Protein 6DGB (pdb70)

Sequence (265 aa):
VVLYARVSSHDRRSDLDRQVARLTAWATERDLGVGQVVCEVGSGLGKRPKLRRILSDPDARVIVVEHRDRLARFGVEHLEAALSAQGRRIVVADPDDLVCDMIEVLTGMCARLYGRRGARNRAMRAVTEAKREGVVLYARVSSHDRRSDLDRQVARLTAWATERDLGVGVVCEVGSGLGKRPKLRRILSDPDARVIVVEHRDRLARFGVEHLEAALSAQGRRIVVADPDDLVCDMIEVLTGMCARLYGRRGARNRAMRAVTEAKR

Radius of gyration: 19.52 Å; Cα contacts (8 Å, |Δi|>4): 465; chains: 2; bounding box: 33×53×47 Å

Solvent-accessible surface area: 12220 Å² total; per-residue (Å²): 55,14,0,0,0,0,1,25,50,139,90,59,37,87,27,17,98,128,2,42,62,63,0,51,39,18,1,101,121,118,96,72,68,56,77,35,75,22,43,7,66,12,23,0,23,56,80,4,72,99,0,134,183,15,0,41,58,51,123,3,106,15,0,0,0,3,53,119,43,14,0,7,34,21,12,11,74,2,5,46,7,3,1,60,18,36,48,3,144,15,34,47,15,51,168,140,5,6,46,52,0,1,16,63,4,0,32,22,0,0,31,148,60,73,35,82,96,39,3,134,101,37,0,83,72,0,6,84,45,0,112,154,74,72,21,20,0,0,0,0,1,26,51,136,88,65,36,86,46,24,96,113,0,45,63,63,0,52,40,17,2,99,121,115,139,70,62,58,80,62,38,39,8,69,12,19,0,21,50,82,3,69,98,0,135,182,14,0,42,59,50,104,2,100,17,0,0,0,2,42,118,47,9,0,5,30,23,17,11,85,4,4,46,9,4,1,62,20,35,53,2,148,15,36,46,16,48,168,162,9,5,50,58,0,0,16,61,2,0,33,22,0,0,33,146,54,75,33,80,124,33,3,138,95,24,0,79,73,0,5,85,39,0,115,170

B-factor: mean 49.97, std 18.2, range [8.38, 132.86]

Structure (mmCIF, N/CA/C/O backbone):
data_6DGB
#
_entry.id   6DGB
#
_cell.length_a   52.560
_cell.length_b   54.180
_cell.length_c   104.280
_cell.angle_alpha   90.000
_cell.angle_beta   90.000
_cell.angle_gamma   90.000
#
_symmetry.space_group_name_H-M   'P 21 21 21'
#
loop_
_entity.id
_entity.type
_entity.pdbx_description
1 polymer 'IS607 family transposase IS1535'
2 water water
#
loop_
_atom_site.group_PDB
_atom_site.id
_atom_site.type_symbol
_atom_site.label_atom_id
_atom_site.label_alt_id
_atom_site.label_comp_id
_atom_site.label_asym_id
_atom_site.label_entity_id
_atom_site.label_seq_id
_atom_site.pdbx_PDB_ins_code
_atom_site.Cartn_x
_atom_site.Cartn_y
_atom_site.Cartn_z
_atom_site.occupancy
_atom_site.B_iso_or_equiv
_atom_site.auth_seq_id
_atom_site.auth_comp_id
_atom_site.auth_asym_id
_atom_site.auth_atom_id
_atom_site.pdbx_PDB_model_num
ATOM 1 N N . VAL A 1 2 ? 11.614 -15.805 32.785 1.00 34.92 52 VAL A N 1
ATOM 2 C CA . VAL A 1 2 ? 10.923 -15.900 34.069 1.00 32.82 52 VAL A CA 1
ATOM 3 C C . VAL A 1 2 ? 11.996 -16.263 35.081 1.00 34.26 52 VAL A C 1
ATOM 4 O O . VAL A 1 2 ? 12.754 -17.204 34.858 1.00 34.46 52 VAL A O 1
ATOM 8 N N . VAL A 1 3 ? 12.097 -15.482 36.162 1.00 28.85 53 VAL A N 1
ATOM 9 C CA . VAL A 1 3 ? 13.101 -15.669 37.212 1.00 27.31 53 VAL A CA 1
ATOM 10 C C . VAL A 1 3 ? 12.376 -16.050 38.481 1.00 29.77 53 VAL A C 1
ATOM 11 O O . VAL A 1 3 ? 11.454 -15.355 38.895 1.00 28.52 53 VAL A O 1
ATOM 15 N N . LEU A 1 4 ? 12.768 -17.166 39.085 1.00 27.06 54 LEU A N 1
ATOM 16 C CA . LEU A 1 4 ? 12.192 -17.557 40.351 1.00 26.64 54 LEU A CA 1
ATOM 17 C C . LEU A 1 4 ? 13.203 -17.066 41.366 1.00 33.18 54 LEU A C 1
ATOM 18 O O . LEU A 1 4 ? 14.399 -17.278 41.172 1.00 34.43 54 LEU A O 1
ATOM 23 N N . TYR A 1 5 ? 12.740 -16.303 42.376 1.00 29.11 55 TYR A N 1
ATOM 24 C CA . TYR A 1 5 ? 13.630 -15.702 43.363 1.00 28.71 55 TYR A CA 1
ATOM 25 C C . TYR A 1 5 ? 13.219 -16.009 44.820 1.00 32.76 55 TYR A C 1
ATOM 26 O O . TYR A 1 5 ? 12.078 -15.786 45.217 1.00 29.94 55 TYR A O 1
ATOM 35 N N . ALA A 1 6 ? 14.181 -16.529 45.603 1.00 32.45 56 ALA A N 1
ATOM 36 C CA . ALA A 1 6 ? 14.066 -16.921 47.017 1.00 32.56 56 ALA A CA 1
ATOM 37 C C . ALA A 1 6 ? 15.053 -16.134 47.859 1.00 34.95 56 ALA A C 1
ATOM 38 O O . ALA A 1 6 ? 16.211 -15.986 47.470 1.00 34.11 56 ALA A O 1
ATOM 40 N N . ARG A 1 7 ? 14.596 -15.625 49.007 1.00 32.44 57 ARG A N 1
ATOM 41 C CA . ARG A 1 7 ? 15.452 -14.886 49.943 1.00 32.97 57 ARG A CA 1
ATOM 42 C C . ARG A 1 7 ? 15.259 -15.322 51.390 1.00 39.50 57 ARG A C 1
ATOM 43 O O . ARG A 1 7 ? 14.165 -15.713 51.800 1.00 36.75 57 ARG A O 1
ATOM 51 N N . VAL A 1 8 ? 16.352 -15.227 52.151 1.00 41.65 58 VAL A N 1
ATOM 52 C CA . VAL A 1 8 ? 16.441 -15.497 53.576 1.00 44.45 58 VAL A CA 1
ATOM 53 C C . VAL A 1 8 ? 17.443 -14.474 54.231 1.00 51.55 58 VAL A C 1
ATOM 54 O O . VAL A 1 8 ? 18.398 -14.039 53.576 1.00 50.05 58 VAL A O 1
ATOM 58 N N . SER A 1 9 ? 17.160 -14.030 55.476 1.00 51.82 59 SER A N 1
ATOM 59 C CA . SER A 1 9 ? 17.975 -13.033 56.203 1.00 52.98 59 SER A CA 1
ATOM 60 C C . SER A 1 9 ? 19.342 -13.532 56.679 1.00 64.76 59 SER A C 1
ATOM 61 O O . SER A 1 9 ? 20.357 -12.871 56.430 1.00 65.28 59 SER A O 1
ATOM 64 N N . SER A 1 10 ? 19.356 -14.662 57.406 1.00 66.29 60 SER A N 1
ATOM 65 C CA . SER A 1 10 ? 20.565 -15.257 57.972 1.00 70.35 60 SER A CA 1
ATOM 66 C C . SER A 1 10 ? 20.758 -16.654 57.433 1.00 79.91 60 SER A C 1
ATOM 67 O O . SER A 1 10 ? 19.765 -17.346 57.195 1.00 80.26 60 SER A O 1
ATOM 70 N N . HIS A 1 11 ? 22.027 -17.117 57.330 1.00 79.60 61 HIS A N 1
ATOM 71 C CA . HIS A 1 11 ? 22.289 -18.473 56.855 1.00 81.47 61 HIS A CA 1
ATOM 72 C C . HIS A 1 11 ? 22.081 -19.507 57.979 1.00 85.09 61 HIS A C 1
ATOM 73 O O . HIS A 1 11 ? 22.833 -20.478 58.115 1.00 88.31 61 HIS A O 1
ATOM 80 N N . ASP A 1 12 ? 21.024 -19.269 58.773 1.00 77.89 62 ASP A N 1
ATOM 81 C CA . ASP A 1 12 ? 20.485 -20.101 59.841 1.00 78.53 62 ASP A CA 1
ATOM 82 C C . ASP A 1 12 ? 19.105 -20.577 59.338 1.00 79.73 62 ASP A C 1
ATOM 83 O O . ASP A 1 12 ? 18.691 -21.710 59.609 1.00 81.03 62 ASP A O 1
ATOM 85 N N . ARG A 1 13 ? 18.437 -19.718 58.531 1.00 72.17 63 ARG A N 1
ATOM 86 C CA . ARG A 1 13 ? 17.113 -19.947 57.946 1.00 69.81 63 ARG A CA 1
ATOM 87 C C . ARG A 1 13 ? 17.126 -20.659 56.576 1.00 71.91 63 ARG A C 1
ATOM 88 O O . ARG A 1 13 ? 16.095 -20.675 55.899 1.00 69.75 63 ARG A O 1
ATOM 96 N N . ARG A 1 14 ? 18.261 -21.282 56.198 1.00 69.33 64 ARG A N 1
ATOM 97 C CA . ARG A 1 14 ? 18.474 -21.986 54.927 1.00 69.27 64 ARG A CA 1
ATOM 98 C C . ARG A 1 14 ? 17.393 -23.051 54.565 1.00 72.05 64 ARG A C 1
ATOM 99 O O . ARG A 1 14 ? 17.299 -23.448 53.394 1.00 71.35 64 ARG A O 1
ATOM 101 N N . SER A 1 15 ? 16.590 -23.504 55.556 1.00 67.35 65 SER A N 1
ATOM 102 C CA . SER A 1 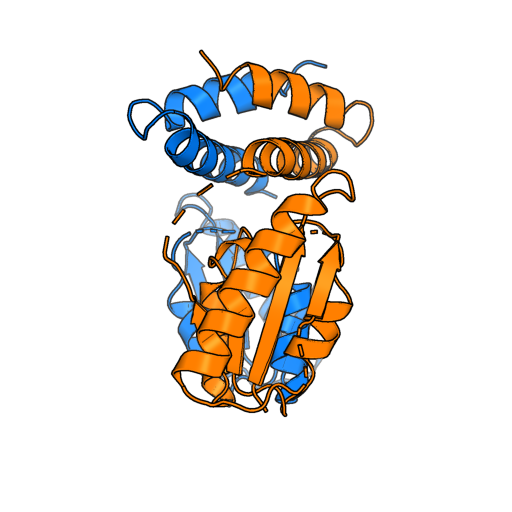15 ? 15.487 -24.441 55.316 1.00 66.28 65 SER A CA 1
ATOM 103 C C . SER A 1 15 ? 14.266 -23.718 54.683 1.00 62.68 65 SER A C 1
ATOM 104 O O . SER A 1 15 ? 13.547 -24.328 53.893 1.00 61.27 65 SER A O 1
ATOM 107 N N . ASP A 1 16 ? 14.070 -22.400 54.985 1.00 54.67 66 ASP A N 1
ATOM 108 C CA . ASP A 1 16 ? 12.989 -21.574 54.409 1.00 49.81 66 ASP A CA 1
ATOM 109 C C . ASP A 1 16 ? 13.250 -21.321 52.920 1.00 48.14 66 ASP A C 1
ATOM 110 O O . ASP A 1 16 ? 12.304 -21.149 52.158 1.00 46.27 66 ASP A O 1
ATOM 112 N N . LEU A 1 17 ? 14.528 -21.380 52.501 1.00 43.02 67 LEU A N 1
ATOM 113 C CA . LEU A 1 17 ? 14.946 -21.276 51.109 1.00 41.81 67 LEU A CA 1
ATOM 114 C C . LEU A 1 17 ? 14.469 -22.540 50.367 1.00 48.03 67 LEU A C 1
ATOM 115 O O . LEU A 1 17 ? 14.101 -22.449 49.198 1.00 48.86 67 LEU A O 1
ATOM 120 N N . ASP A 1 18 ? 14.399 -23.696 51.057 1.00 44.52 68 ASP A N 1
ATOM 121 C CA . ASP A 1 18 ? 13.902 -24.922 50.436 1.00 45.56 68 ASP A CA 1
ATOM 122 C C . ASP A 1 18 ? 12.389 -24.857 50.280 1.00 46.68 68 ASP A C 1
ATOM 123 O O . ASP A 1 18 ? 11.882 -25.203 49.226 1.00 46.14 68 ASP A O 1
ATOM 128 N N . ARG A 1 19 ? 11.679 -24.357 51.290 1.00 43.76 69 ARG A N 1
ATOM 129 C CA . ARG A 1 19 ? 10.226 -24.179 51.250 1.00 43.09 69 ARG A CA 1
ATOM 130 C C . ARG A 1 19 ? 9.809 -23.188 50.120 1.00 44.91 69 ARG A C 1
ATOM 131 O O . ARG A 1 19 ? 8.760 -23.376 49.494 1.00 45.12 69 ARG A O 1
ATOM 139 N N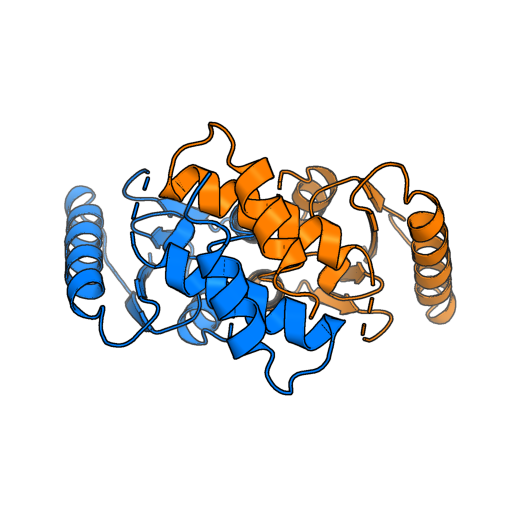 . GLN A 1 20 ? 10.662 -22.163 49.855 1.00 38.83 70 GLN A N 1
ATOM 140 C CA . GLN A 1 20 ? 10.494 -21.165 48.801 1.00 36.03 70 GLN A CA 1
ATOM 141 C C . GLN A 1 20 ? 10.730 -21.763 47.407 1.00 37.98 70 GLN A C 1
ATOM 142 O O . GLN A 1 20 ? 9.838 -21.690 46.573 1.00 37.00 70 GLN A O 1
ATOM 148 N N . VAL A 1 21 ? 11.884 -22.411 47.174 1.00 36.25 71 VAL A N 1
ATOM 149 C CA . VAL A 1 21 ? 12.222 -23.070 45.907 1.00 36.30 71 VAL A CA 1
ATOM 150 C C . VAL A 1 21 ? 11.137 -24.086 45.537 1.00 40.11 71 VAL A C 1
ATOM 151 O O . VAL A 1 21 ? 10.736 -24.137 44.377 1.00 39.32 71 VAL A O 1
ATOM 155 N N . ALA A 1 22 ? 10.641 -24.863 46.523 1.00 39.28 72 ALA A N 1
ATOM 156 C CA . ALA A 1 22 ? 9.605 -25.873 46.306 1.00 40.48 72 ALA A CA 1
ATOM 157 C C . ALA A 1 22 ? 8.278 -25.236 45.858 1.00 41.12 72 ALA A C 1
ATOM 158 O O . ALA A 1 22 ? 7.748 -25.601 44.799 1.00 39.21 72 ALA A O 1
ATOM 160 N N . ARG A 1 23 ? 7.777 -24.246 46.625 1.00 38.11 73 ARG A N 1
ATOM 161 C CA . ARG A 1 23 ? 6.552 -23.541 46.261 1.00 36.73 73 ARG A CA 1
ATOM 162 C C . ARG A 1 23 ? 6.713 -22.845 44.878 1.00 37.77 73 ARG A C 1
ATOM 163 O O . ARG A 1 23 ? 5.823 -23.010 44.041 1.00 37.34 73 ARG A O 1
ATOM 171 N N . LEU A 1 24 ? 7.892 -22.214 44.597 1.00 33.01 74 LEU A N 1
ATOM 172 C CA . LEU A 1 24 ? 8.212 -21.547 43.317 1.00 31.50 74 LEU A CA 1
ATOM 173 C C . LEU A 1 24 ? 8.254 -22.453 42.083 1.00 37.90 74 LEU A C 1
ATOM 174 O O . LEU A 1 24 ? 7.858 -22.012 41.002 1.00 37.01 74 LEU A O 1
ATOM 179 N N . THR A 1 25 ? 8.763 -23.697 42.221 1.00 37.23 75 THR A N 1
ATOM 180 C CA . THR A 1 25 ? 8.798 -24.630 41.098 1.00 38.07 75 THR A CA 1
ATOM 181 C C . THR A 1 25 ? 7.455 -25.269 40.917 1.00 42.26 75 THR A C 1
ATOM 182 O O . THR A 1 25 ? 7.120 -25.632 39.792 1.00 42.75 75 THR A O 1
ATOM 186 N N . ALA A 1 26 ? 6.654 -25.368 42.003 1.00 38.44 76 ALA A N 1
ATOM 187 C CA . ALA A 1 26 ? 5.290 -25.887 41.910 1.00 38.51 76 ALA A CA 1
ATOM 188 C C . ALA A 1 26 ? 4.509 -24.870 41.074 1.00 42.00 76 ALA A C 1
ATOM 189 O O . ALA A 1 26 ? 3.770 -25.265 40.165 1.00 42.60 76 ALA A O 1
ATOM 191 N N . TRP A 1 27 ? 4.749 -23.558 41.337 1.00 36.31 77 TRP A N 1
ATOM 192 C CA . TRP A 1 27 ? 4.134 -22.435 40.630 1.00 35.21 77 TRP A CA 1
ATOM 193 C C . TRP A 1 27 ? 4.465 -22.551 39.144 1.00 42.66 77 TRP A C 1
ATOM 194 O O . TRP A 1 27 ? 3.547 -22.655 38.338 1.00 45.51 77 TRP A O 1
ATOM 205 N N . ALA A 1 28 ? 5.758 -22.630 38.793 1.00 38.12 78 ALA A N 1
ATOM 206 C CA . ALA A 1 28 ? 6.223 -22.741 37.417 1.00 38.33 78 ALA A CA 1
ATOM 207 C C . ALA A 1 28 ? 5.708 -23.953 36.655 1.00 44.04 78 ALA A C 1
ATOM 208 O O . ALA A 1 28 ? 5.323 -23.765 35.509 1.00 45.41 78 ALA A O 1
ATOM 210 N N . THR A 1 29 ? 5.708 -25.177 37.258 1.00 40.83 79 THR A N 1
ATOM 211 C CA . THR A 1 29 ? 5.254 -26.414 36.599 1.00 42.43 79 THR A CA 1
ATOM 212 C C . THR A 1 29 ? 3.749 -26.445 36.341 1.00 48.11 79 THR A C 1
ATOM 213 O O . THR A 1 29 ? 3.320 -27.083 35.373 1.00 49.24 79 THR A O 1
ATOM 217 N N . GLU A 1 30 ? 2.946 -25.774 37.209 1.00 43.70 80 GLU A N 1
ATOM 218 C CA . GLU A 1 30 ? 1.485 -25.660 37.083 1.00 42.95 80 GLU A CA 1
ATOM 219 C C . GLU A 1 30 ? 1.100 -24.962 35.783 1.00 44.80 80 GLU A C 1
ATOM 220 O O . GLU A 1 30 ? 0.061 -25.283 35.220 1.00 45.81 80 GLU A O 1
ATOM 226 N N . ARG A 1 31 ? 1.931 -24.005 35.313 1.00 38.44 81 ARG A N 1
ATOM 227 C CA . ARG A 1 31 ? 1.724 -23.259 34.064 1.00 38.28 81 ARG A CA 1
ATOM 228 C C . ARG A 1 31 ? 2.683 -23.734 32.947 1.00 47.83 81 ARG A C 1
ATOM 229 O O . ARG A 1 31 ? 2.873 -23.008 31.952 1.00 47.46 81 ARG A O 1
ATOM 237 N N . ASP A 1 32 ? 3.283 -24.958 33.130 1.00 48.14 82 ASP A N 1
ATOM 238 C CA . ASP A 1 32 ? 4.317 -25.586 32.298 1.00 49.99 82 ASP A CA 1
ATOM 239 C C . ASP A 1 32 ? 5.207 -24.504 31.679 1.00 58.05 82 ASP A C 1
ATOM 240 O O . ASP A 1 32 ? 5.106 -24.203 30.485 1.00 59.52 82 ASP A O 1
ATOM 242 N N . LEU A 1 33 ? 5.984 -23.832 32.555 1.00 55.52 83 LEU A N 1
ATOM 243 C CA . LEU A 1 33 ? 6.873 -22.720 32.222 1.00 55.11 83 LEU A CA 1
ATOM 244 C C . LEU A 1 33 ? 8.340 -23.053 32.383 1.00 62.53 83 LEU A C 1
ATOM 245 O O . LEU A 1 33 ? 8.757 -23.599 33.408 1.00 63.12 83 LEU A O 1
ATOM 250 N N . GLY A 1 34 ? 9.121 -22.658 31.391 1.00 60.78 84 GLY A N 1
ATOM 251 C CA . GLY A 1 34 ? 10.566 -22.811 31.425 1.00 60.92 84 GLY A CA 1
ATOM 252 C C . GLY A 1 34 ? 11.152 -21.812 32.405 1.00 62.15 84 GLY A C 1
ATOM 253 O O . GLY A 1 34 ? 10.722 -20.651 32.456 1.00 59.77 84 GLY A O 1
ATOM 254 N N . VAL A 1 35 ? 12.093 -22.280 33.234 1.00 58.26 85 VAL A N 1
ATOM 255 C CA . VAL A 1 35 ? 12.752 -21.435 34.218 1.00 56.36 85 VAL A CA 1
ATOM 256 C C . VAL A 1 35 ? 14.207 -21.278 33.849 1.00 62.38 85 VAL A C 1
ATOM 257 O O . VAL A 1 35 ? 14.931 -22.277 33.707 1.00 63.34 85 VAL A O 1
ATOM 261 N N . GLY A 1 36 ? 14.592 -20.013 33.670 1.00 58.87 86 GLY A N 1
ATOM 262 C CA . GLY A 1 36 ? 15.939 -19.603 33.310 1.00 59.62 86 GLY A CA 1
ATOM 263 C C . GLY A 1 36 ? 16.807 -19.454 34.531 1.00 63.10 86 GLY A C 1
ATOM 264 O O . GLY A 1 36 ? 18.011 -19.716 34.465 1.00 64.09 86 GLY A O 1
ATOM 265 N N . GLN A 1 37 ? 16.185 -19.060 35.666 1.00 57.57 87 GLN A N 1
ATOM 266 C CA . GLN A 1 37 ? 16.930 -18.863 36.903 1.00 56.63 87 GLN A CA 1
ATOM 267 C C . GLN A 1 37 ? 16.143 -19.116 38.211 1.00 56.08 87 GLN A C 1
ATOM 268 O O . GLN A 1 37 ? 15.240 -18.336 38.536 1.00 53.89 87 GLN A O 1
ATOM 270 N N . VAL A 1 38 ? 16.507 -20.194 38.980 1.00 50.16 88 VAL A N 1
ATOM 271 C CA . VAL A 1 38 ? 15.955 -20.369 40.328 1.00 46.18 88 VAL A CA 1
ATOM 272 C C . VAL A 1 38 ? 17.030 -19.775 41.303 1.00 44.69 88 VAL A C 1
ATOM 273 O O . VAL A 1 38 ? 18.042 -20.413 41.598 1.00 46.12 88 VAL A O 1
ATOM 277 N N . VAL A 1 39 ? 16.838 -18.490 41.681 1.00 33.67 89 VAL A N 1
ATOM 278 C CA . VAL A 1 39 ? 17.810 -17.688 42.425 1.00 32.11 89 VAL A CA 1
ATOM 279 C C . VAL A 1 39 ? 17.564 -17.674 43.919 1.00 39.33 89 VAL A C 1
ATOM 280 O O . VAL A 1 39 ? 16.533 -17.182 44.363 1.00 39.39 89 VAL A O 1
ATOM 284 N N . CYS A 1 40 ? 18.553 -18.133 44.696 1.00 37.47 90 CYS A N 1
ATOM 285 C CA . CYS A 1 40 ? 18.500 -18.162 46.151 1.00 36.71 90 CYS A CA 1
ATOM 286 C C . CYS A 1 40 ? 19.471 -17.140 46.665 1.00 41.96 90 CYS A C 1
ATOM 287 O O . CYS A 1 40 ? 20.639 -17.169 46.276 1.00 45.74 90 CYS A O 1
ATOM 290 N N . GLU A 1 41 ? 19.021 -16.261 47.552 1.00 34.94 91 GLU A N 1
ATOM 291 C CA . GLU A 1 41 ? 19.865 -15.228 48.112 1.00 34.67 91 GLU A CA 1
ATOM 292 C C . GLU A 1 41 ? 19.760 -15.203 49.636 1.00 39.01 91 GLU A C 1
ATOM 293 O O . GLU A 1 41 ? 18.693 -15.472 50.187 1.00 36.49 91 GLU A O 1
ATOM 299 N N . VAL A 1 42 ? 20.876 -14.854 50.313 1.00 39.17 92 VAL A N 1
ATOM 300 C CA . VAL A 1 42 ? 20.966 -14.608 51.767 1.00 39.27 92 VAL A CA 1
ATOM 301 C C . VAL A 1 42 ? 21.307 -13.104 51.896 1.00 43.42 92 VAL A C 1
ATOM 302 O O . VAL A 1 42 ? 22.298 -12.628 51.322 1.00 42.57 92 VAL A O 1
ATOM 306 N N . GLY A 1 43 ? 20.434 -12.356 52.545 1.00 40.66 93 GLY A N 1
ATOM 307 C CA . GLY A 1 43 ? 20.610 -10.914 52.638 1.00 40.92 93 GLY A CA 1
ATOM 308 C C . GLY A 1 43 ? 19.465 -10.204 53.321 1.00 47.31 93 GLY A C 1
ATOM 309 O O . GLY A 1 43 ? 18.445 -10.824 53.633 1.00 46.88 93 GLY A O 1
ATOM 310 N N . SER A 1 44 ? 19.650 -8.886 53.558 1.00 45.91 94 SER A N 1
ATOM 311 C CA . SER A 1 44 ? 18.742 -7.972 54.262 1.00 45.27 94 SER A CA 1
ATOM 312 C C . SER A 1 44 ? 17.427 -7.747 53.534 1.00 49.22 94 SER A C 1
ATOM 313 O O . SER A 1 44 ? 17.427 -7.486 52.333 1.00 48.42 94 SER A O 1
ATOM 316 N N . GLY A 1 45 ? 16.324 -7.743 54.276 1.00 45.94 95 GLY A N 1
ATOM 317 C CA . GLY A 1 45 ? 15.020 -7.461 53.687 1.00 44.58 95 GLY A CA 1
ATOM 318 C C . GLY A 1 45 ? 14.854 -5.985 53.386 1.00 47.44 95 GLY A C 1
ATOM 319 O O . GLY A 1 45 ? 13.826 -5.571 52.850 1.00 46.32 95 GLY A O 1
ATOM 320 N N . LEU A 1 46 ? 15.873 -5.178 53.738 1.00 44.54 96 LEU A N 1
ATOM 321 C CA . LEU A 1 46 ? 15.876 -3.718 53.596 1.00 58.23 96 LEU A CA 1
ATOM 322 C C . LEU A 1 46 ? 17.020 -3.203 52.706 1.00 87.26 96 LEU A C 1
ATOM 323 O O . LEU A 1 46 ? 17.991 -2.624 53.189 1.00 47.59 96 LEU A O 1
ATOM 328 N N . GLY A 1 48 ? 20.564 -3.469 53.418 1.00 48.55 98 GLY A N 1
ATOM 329 C CA . GLY A 1 48 ? 21.808 -4.100 53.009 1.00 50.43 98 GLY A CA 1
ATOM 330 C C . GLY A 1 48 ? 21.783 -4.720 51.623 1.00 56.96 98 GLY A C 1
ATOM 331 O O . GLY A 1 48 ? 20.753 -5.274 51.191 1.00 56.88 98 GLY A O 1
ATOM 332 N N . LYS A 1 49 ? 22.962 -4.652 50.938 1.00 54.34 99 LYS A N 1
ATOM 333 C CA . LYS A 1 49 ? 23.252 -5.136 49.573 1.00 54.31 99 LYS A CA 1
ATOM 334 C C . LYS A 1 49 ? 22.799 -6.578 49.259 1.00 55.14 99 LYS A C 1
ATOM 335 O O . LYS A 1 49 ? 22.945 -7.494 50.076 1.00 55.48 99 LYS A O 1
ATOM 337 N N . ARG A 1 50 ? 22.261 -6.748 48.044 1.00 47.28 100 ARG A N 1
ATOM 338 C CA . ARG A 1 50 ? 21.769 -7.994 47.486 1.00 44.41 100 ARG A CA 1
ATOM 339 C C . ARG A 1 50 ? 22.092 -7.976 46.011 1.00 46.87 100 ARG A C 1
ATOM 340 O O . ARG A 1 50 ? 21.311 -7.468 45.198 1.00 45.58 100 ARG A O 1
ATOM 348 N N . PRO A 1 51 ? 23.310 -8.453 45.678 1.00 43.52 101 PRO A N 1
ATOM 349 C CA . PRO A 1 51 ? 23.783 -8.386 44.279 1.00 43.82 101 PRO A CA 1
ATOM 350 C C . PRO A 1 51 ? 23.077 -9.299 43.297 1.00 44.58 101 PRO A C 1
ATOM 351 O O . PRO A 1 51 ? 23.147 -9.038 42.098 1.00 44.02 101 PRO A O 1
ATOM 355 N N . LYS A 1 52 ? 22.436 -10.377 43.802 1.00 39.94 102 LYS A N 1
ATOM 356 C CA . LYS A 1 52 ? 21.677 -11.329 42.989 1.00 39.09 102 LYS A CA 1
ATOM 357 C C . LYS A 1 52 ? 20.398 -10.641 42.473 1.00 41.32 102 LYS A C 1
ATOM 358 O O . LYS A 1 52 ? 20.104 -10.755 41.279 1.00 40.55 102 LYS A O 1
ATOM 364 N N . LEU A 1 53 ? 19.687 -9.871 43.356 1.00 35.00 103 LEU A N 1
ATOM 365 C CA . LEU A 1 53 ? 18.475 -9.117 43.007 1.00 32.79 103 LEU A CA 1
ATOM 366 C C . LEU A 1 53 ? 18.807 -7.887 42.163 1.00 38.12 103 LEU A C 1
ATOM 367 O O . LEU A 1 53 ? 18.012 -7.497 41.301 1.00 37.57 103 LEU A O 1
ATOM 372 N N . ARG A 1 54 ? 19.992 -7.292 42.399 1.00 35.52 104 ARG A N 1
ATOM 373 C CA . ARG A 1 54 ? 20.494 -6.158 41.634 1.00 36.05 104 ARG A CA 1
ATOM 374 C C . ARG A 1 54 ? 20.665 -6.620 40.180 1.00 37.41 104 ARG A C 1
ATOM 375 O O . ARG A 1 54 ? 20.066 -6.034 39.284 1.00 37.00 104 ARG A O 1
ATOM 383 N N . ARG A 1 55 ? 21.382 -7.732 39.976 1.00 32.87 105 ARG A N 1
ATOM 384 C CA . ARG A 1 55 ? 21.626 -8.349 38.677 1.00 33.86 105 ARG A CA 1
ATOM 385 C C . ARG A 1 55 ? 20.301 -8.646 37.956 1.00 35.23 105 ARG A C 1
ATOM 386 O O . ARG A 1 55 ? 20.152 -8.284 36.793 1.00 35.10 105 ARG A O 1
ATOM 394 N N . ILE A 1 56 ? 19.326 -9.250 38.671 1.00 31.04 106 ILE A N 1
ATOM 395 C CA . ILE A 1 56 ? 17.979 -9.567 38.168 1.00 30.41 106 ILE A CA 1
ATOM 396 C C . ILE A 1 56 ? 17.252 -8.280 37.738 1.00 36.87 106 ILE A C 1
ATOM 397 O O . ILE A 1 56 ? 16.764 -8.233 36.610 1.00 39.22 106 ILE A O 1
ATOM 402 N N . LEU A 1 57 ? 17.202 -7.234 38.620 1.00 30.97 107 LEU A N 1
ATOM 403 C CA . LEU A 1 57 ? 16.513 -5.985 38.305 1.00 29.73 107 LEU A CA 1
ATOM 404 C C . LEU A 1 57 ? 17.176 -5.201 37.179 1.00 36.58 107 LEU A C 1
ATOM 405 O O . LEU A 1 57 ? 16.468 -4.605 36.368 1.00 36.73 107 LEU A O 1
ATOM 410 N N . SER A 1 58 ? 18.514 -5.240 37.088 1.00 35.31 108 SER A N 1
ATOM 411 C CA . SER A 1 58 ? 19.238 -4.540 36.024 1.00 37.71 108 SER A CA 1
ATOM 412 C C . SER A 1 58 ? 19.201 -5.289 34.685 1.00 46.63 108 SER A C 1
ATOM 413 O O . SER A 1 58 ? 19.524 -4.690 33.668 1.00 50.28 108 SER A O 1
ATOM 416 N N . ASP A 1 59 ? 18.780 -6.581 34.669 1.00 43.21 109 ASP A N 1
ATOM 417 C CA . ASP A 1 59 ? 18.664 -7.363 33.435 1.00 44.03 109 ASP A CA 1
ATOM 418 C C . ASP A 1 59 ? 17.285 -7.143 32.811 1.00 46.53 109 ASP A C 1
ATOM 419 O O . ASP A 1 59 ? 16.299 -7.589 33.387 1.00 44.10 109 ASP A O 1
ATOM 424 N N . PRO A 1 60 ? 17.189 -6.466 31.641 1.00 44.79 110 PRO A N 1
ATOM 425 C CA . PRO A 1 60 ? 15.861 -6.225 31.029 1.00 45.10 110 PRO A CA 1
ATOM 426 C C . PRO A 1 60 ? 15.160 -7.476 30.509 1.00 51.84 110 PRO A C 1
ATOM 427 O O . PRO A 1 60 ? 13.963 -7.414 30.217 1.00 51.30 110 PRO A O 1
ATOM 431 N N . ASP A 1 61 ? 15.907 -8.596 30.372 1.00 49.95 111 ASP A N 1
ATOM 432 C CA . ASP A 1 61 ? 15.386 -9.881 29.912 1.00 50.18 111 ASP A CA 1
ATOM 433 C C . ASP A 1 61 ? 14.526 -10.568 30.976 1.00 51.29 111 ASP A C 1
ATOM 434 O O . ASP A 1 61 ? 13.729 -11.437 30.610 1.00 51.66 111 ASP A O 1
ATOM 439 N N . ALA A 1 62 ? 14.728 -10.228 32.291 1.00 43.13 112 ALA A N 1
ATOM 440 C CA . ALA A 1 62 ? 13.984 -10.790 33.430 1.00 38.62 112 ALA A CA 1
ATOM 441 C C . ALA A 1 62 ? 12.637 -10.066 33.458 1.00 41.75 112 ALA A C 1
ATOM 442 O O . ALA A 1 62 ? 12.445 -9.108 34.219 1.00 41.45 112 ALA A O 1
ATOM 444 N N . ARG A 1 63 ? 11.738 -10.470 32.531 1.00 37.64 113 ARG A N 1
ATOM 445 C CA . ARG A 1 63 ? 10.417 -9.866 32.341 1.00 37.14 113 ARG A CA 1
ATOM 446 C C . ARG A 1 63 ? 9.482 -10.202 33.493 1.00 38.06 113 ARG A C 1
ATOM 447 O O . ARG A 1 63 ? 8.669 -9.369 33.864 1.00 39.42 113 ARG A O 1
ATOM 455 N N . VAL A 1 64 ? 9.580 -11.419 34.040 1.00 30.25 114 VAL A N 1
ATOM 456 C CA . VAL A 1 64 ? 8.739 -11.873 35.136 1.00 27.03 114 VAL A CA 1
ATOM 457 C C . VAL A 1 64 ? 9.633 -12.315 36.289 1.00 26.51 114 VAL A C 1
ATOM 458 O O . VAL A 1 64 ? 10.541 -13.118 36.106 1.00 25.09 114 VAL A O 1
ATOM 462 N N . ILE A 1 65 ? 9.407 -11.731 37.454 1.00 22.27 115 ILE A N 1
ATOM 463 C CA . ILE A 1 65 ? 10.148 -12.022 38.674 1.00 22.46 115 ILE A CA 1
ATOM 464 C C . ILE A 1 65 ? 9.144 -12.582 39.669 1.00 27.79 115 ILE A C 1
ATOM 465 O O . ILE A 1 65 ? 8.261 -11.859 40.158 1.00 28.64 115 ILE A O 1
ATOM 470 N N . VAL A 1 66 ? 9.281 -13.869 39.957 1.00 23.43 116 VAL A N 1
ATOM 471 C CA . VAL A 1 66 ? 8.381 -14.598 40.840 1.00 23.00 116 VAL A CA 1
ATOM 472 C C . VAL A 1 66 ? 9.000 -14.756 42.239 1.00 27.22 116 VAL A C 1
ATOM 473 O O . VAL A 1 66 ? 10.106 -15.293 42.393 1.00 25.94 116 VAL A O 1
ATOM 477 N N . VAL A 1 67 ? 8.259 -14.275 43.251 1.00 25.69 117 VAL A N 1
ATOM 478 C CA . VAL A 1 67 ? 8.567 -14.402 44.687 1.00 26.13 117 VAL A CA 1
ATOM 479 C C . VAL A 1 67 ? 7.473 -15.192 45.433 1.00 31.38 117 VAL A C 1
ATOM 480 O O . VAL A 1 67 ? 6.328 -15.204 44.977 1.00 31.64 117 VAL A O 1
ATOM 484 N N . GLU A 1 68 ? 7.791 -15.777 46.602 1.00 28.83 118 GLU A N 1
ATOM 485 C CA . GLU A 1 68 ? 6.774 -16.492 47.366 1.00 30.80 118 GLU A CA 1
ATOM 486 C C . GLU A 1 68 ? 5.835 -15.472 47.990 1.00 38.44 118 GLU A C 1
ATOM 487 O O . GLU A 1 68 ? 4.636 -15.525 47.731 1.00 39.52 118 GLU A O 1
ATOM 493 N N . HIS A 1 69 ? 6.379 -14.527 48.771 1.00 35.93 119 HIS A N 1
ATOM 494 C CA . HIS A 1 69 ? 5.610 -13.446 49.364 1.00 36.66 119 HIS A CA 1
ATOM 495 C C . HIS A 1 69 ? 6.306 -12.202 48.875 1.00 40.34 119 HIS A C 1
ATOM 496 O O . HIS A 1 69 ? 7.466 -12.287 48.447 1.00 38.76 119 HIS A O 1
ATOM 503 N N . ARG A 1 70 ? 5.607 -11.041 48.944 1.00 37.57 120 ARG A N 1
ATOM 504 C CA . ARG A 1 70 ? 6.109 -9.707 48.567 1.00 35.87 120 ARG A CA 1
ATOM 505 C C . ARG A 1 70 ? 7.369 -9.327 49.354 1.00 38.90 120 ARG A C 1
ATOM 506 O O . ARG A 1 70 ? 8.339 -8.876 48.747 1.00 39.11 120 ARG A O 1
ATOM 514 N N . ASP A 1 71 ? 7.369 -9.552 50.696 1.00 34.45 121 ASP A N 1
ATOM 515 C CA . ASP A 1 71 ? 8.463 -9.214 51.617 1.00 33.08 121 ASP A CA 1
ATOM 516 C C . ASP A 1 71 ? 9.808 -9.882 51.311 1.00 36.74 121 ASP A C 1
ATOM 517 O O . ASP A 1 71 ? 10.825 -9.472 51.880 1.00 36.34 121 ASP A O 1
ATOM 522 N N . ARG A 1 72 ? 9.829 -10.906 50.436 1.00 33.48 122 ARG A N 1
ATOM 523 C CA . ARG A 1 72 ? 11.073 -11.596 50.083 1.00 32.58 122 ARG A CA 1
ATOM 524 C C . ARG A 1 72 ? 11.866 -10.762 49.090 1.00 38.50 122 ARG A C 1
ATOM 525 O O . ARG A 1 72 ? 13.099 -10.814 49.076 1.00 39.76 122 ARG A O 1
ATOM 533 N N . LEU A 1 73 ? 11.151 -9.977 48.273 1.00 34.26 123 LEU A N 1
ATOM 534 C CA . LEU A 1 73 ? 11.775 -9.098 47.306 1.00 34.24 123 LEU A CA 1
ATOM 535 C C . LEU A 1 73 ? 12.259 -7.860 48.040 1.00 40.01 123 LEU A C 1
ATOM 536 O O . LEU A 1 73 ? 13.306 -7.348 47.694 1.00 41.45 123 LEU A O 1
ATOM 541 N N . ALA A 1 74 ? 11.482 -7.371 49.035 1.00 35.87 124 ALA A N 1
ATOM 542 C CA . ALA A 1 74 ? 11.756 -6.202 49.896 1.00 34.55 124 ALA A CA 1
ATOM 543 C C . ALA A 1 74 ? 10.680 -6.037 50.974 1.00 36.68 124 ALA A C 1
ATOM 544 O O . ALA A 1 74 ? 9.488 -6.178 50.686 1.00 34.94 124 ALA A O 1
ATOM 546 N N . ARG A 1 75 ? 11.104 -5.735 52.215 1.00 35.13 125 ARG A N 1
ATOM 547 C CA . ARG A 1 75 ? 10.213 -5.455 53.356 1.00 36.04 125 ARG A CA 1
ATOM 548 C C . ARG A 1 75 ? 9.488 -4.126 53.089 1.00 41.23 125 ARG A C 1
ATOM 549 O O . ARG A 1 75 ? 8.331 -3.989 53.492 1.00 41.57 125 ARG A O 1
ATOM 557 N N . PHE A 1 76 ? 10.187 -3.158 52.404 1.00 38.09 126 PHE A N 1
ATOM 558 C CA . PHE A 1 76 ? 9.688 -1.827 51.997 1.00 38.68 126 PHE A CA 1
ATOM 559 C C . PHE A 1 76 ? 10.096 -1.471 50.548 1.00 42.38 126 PHE A C 1
ATOM 560 O O . PHE A 1 76 ? 11.186 -1.859 50.084 1.00 41.55 126 PHE A O 1
ATOM 568 N N . GLY A 1 77 ? 9.204 -0.738 49.874 1.00 38.19 127 GLY A N 1
ATOM 569 C CA . GLY A 1 77 ? 9.399 -0.188 48.530 1.00 38.60 127 GLY A CA 1
ATOM 570 C C . GLY A 1 77 ? 8.963 -0.981 47.313 1.00 41.19 127 GLY A C 1
ATOM 571 O O . GLY A 1 77 ? 9.140 -0.495 46.188 1.00 41.09 127 GLY A O 1
ATOM 572 N N . VAL A 1 78 ? 8.371 -2.193 47.519 1.00 35.07 128 VAL A N 1
ATOM 573 C CA . VAL A 1 78 ? 7.952 -3.103 46.432 1.00 33.30 128 VAL A CA 1
ATOM 574 C C . VAL A 1 78 ? 7.025 -2.406 45.426 1.00 35.82 128 VAL A C 1
ATOM 575 O O . VAL A 1 78 ? 7.240 -2.546 44.222 1.00 33.89 128 VAL A O 1
ATOM 579 N N . GLU A 1 79 ? 6.062 -1.614 45.911 1.00 34.33 129 GLU A N 1
ATOM 580 C CA . GLU A 1 79 ? 5.144 -0.867 45.049 1.00 36.56 129 GLU A CA 1
ATOM 581 C C . GLU A 1 79 ? 5.878 0.062 44.045 1.00 40.49 129 GLU A C 1
ATOM 582 O O . GLU A 1 79 ? 5.432 0.198 42.893 1.00 40.06 129 GLU A O 1
ATOM 588 N N . HIS A 1 80 ? 7.038 0.638 44.476 1.00 36.46 130 HIS A N 1
ATOM 589 C CA . HIS A 1 80 ? 7.880 1.534 43.671 1.00 37.25 130 HIS A CA 1
ATOM 590 C C . HIS A 1 80 ? 8.708 0.777 42.650 1.00 39.29 130 HIS A C 1
ATOM 591 O O . HIS A 1 80 ? 8.874 1.257 41.530 1.00 39.71 130 HIS A O 1
ATOM 598 N N . LEU A 1 81 ? 9.216 -0.425 43.030 1.00 34.90 131 LEU A N 1
ATOM 599 C CA . LEU A 1 81 ? 9.948 -1.319 42.131 1.00 34.45 131 LEU A CA 1
ATOM 600 C C . LEU A 1 81 ? 9.010 -1.743 41.004 1.00 39.81 131 LEU A C 1
ATOM 601 O O . LEU A 1 81 ? 9.406 -1.663 39.840 1.00 42.26 131 LEU A O 1
ATOM 606 N N . GLU A 1 82 ? 7.748 -2.143 41.353 1.00 34.22 132 GLU A N 1
ATOM 607 C CA . GLU A 1 82 ? 6.691 -2.554 40.411 1.00 34.63 132 GLU A CA 1
ATOM 608 C C . GLU A 1 82 ? 6.394 -1.433 39.441 1.00 40.17 132 GLU A C 1
ATOM 609 O O . GLU A 1 82 ? 6.267 -1.704 38.240 1.00 43.30 132 GLU A O 1
ATOM 615 N N . ALA A 1 83 ? 6.334 -0.177 39.956 1.00 33.29 133 ALA A N 1
ATOM 616 C CA . ALA A 1 83 ? 6.105 1.017 39.158 1.00 34.77 133 ALA A CA 1
ATOM 617 C C . ALA A 1 83 ? 7.239 1.241 38.167 1.00 38.95 133 ALA A C 1
ATOM 618 O O . ALA A 1 83 ? 6.973 1.408 36.987 1.00 40.45 133 ALA A O 1
ATOM 620 N N . ALA A 1 84 ? 8.495 1.195 38.624 1.00 34.87 134 ALA A N 1
ATOM 621 C CA . ALA A 1 84 ? 9.665 1.356 37.754 1.00 35.65 134 ALA A CA 1
ATOM 622 C C . ALA A 1 84 ? 9.701 0.263 36.656 1.00 36.37 134 ALA A C 1
ATOM 623 O O . ALA A 1 84 ? 9.928 0.587 35.489 1.00 37.65 134 ALA A O 1
ATOM 625 N N . LEU A 1 85 ? 9.432 -1.009 37.034 1.00 28.69 135 LEU A N 1
ATOM 626 C CA . LEU A 1 85 ? 9.445 -2.179 36.138 1.00 27.74 135 LEU A CA 1
ATOM 627 C C . LEU A 1 85 ? 8.324 -2.132 35.096 1.00 32.38 135 LEU A C 1
ATOM 628 O O . LEU A 1 85 ? 8.549 -2.481 33.931 1.00 31.41 135 LEU A O 1
ATOM 633 N N . SER A 1 86 ? 7.112 -1.714 35.538 1.00 28.07 136 SER A N 1
ATOM 634 C CA . SER A 1 86 ? 5.939 -1.561 34.700 1.00 29.15 136 SER A CA 1
ATOM 635 C C . SER A 1 86 ? 6.295 -0.735 33.465 1.00 36.15 136 SER A C 1
ATOM 636 O O . SER A 1 86 ? 6.018 -1.191 32.359 1.00 37.67 136 SER A O 1
ATOM 639 N N . ALA A 1 87 ? 6.992 0.434 33.651 1.00 33.77 137 ALA A N 1
ATOM 640 C CA . ALA A 1 87 ? 7.474 1.316 32.570 1.00 36.13 137 ALA A CA 1
ATOM 641 C C . ALA A 1 87 ? 8.321 0.571 31.468 1.00 40.51 137 ALA A C 1
ATOM 642 O O . ALA A 1 87 ? 8.411 1.049 30.328 1.00 41.66 137 ALA A O 1
ATOM 644 N N . GLN A 1 88 ? 8.910 -0.599 31.817 1.00 35.11 138 GLN A N 1
ATOM 645 C CA . GLN A 1 88 ? 9.708 -1.400 30.904 1.00 36.01 138 GLN A CA 1
ATOM 646 C C . GLN A 1 88 ? 9.008 -2.727 30.535 1.00 38.70 138 GLN A C 1
ATOM 647 O O . GLN A 1 88 ? 9.643 -3.618 29.980 1.00 36.94 138 GLN A O 1
ATOM 653 N N . GLY A 1 89 ? 7.708 -2.823 30.833 1.00 36.95 139 GLY A N 1
ATOM 654 C CA . GLY A 1 89 ? 6.860 -3.986 30.565 1.00 36.66 139 GLY A CA 1
ATOM 655 C C . GLY A 1 89 ? 7.253 -5.263 31.288 1.00 40.33 139 GLY A C 1
ATOM 656 O O . GLY A 1 89 ? 6.965 -6.376 30.821 1.00 39.25 139 GLY A O 1
ATOM 657 N N . ARG A 1 90 ? 7.929 -5.096 32.433 1.00 36.65 140 ARG A N 1
ATOM 658 C CA . ARG A 1 90 ? 8.398 -6.165 33.311 1.00 34.33 140 ARG A CA 1
ATOM 659 C C . ARG A 1 90 ? 7.532 -6.142 34.579 1.00 37.36 140 ARG A C 1
ATOM 660 O O . ARG A 1 90 ? 7.029 -5.069 34.967 1.00 37.80 140 ARG A O 1
ATOM 668 N N . ARG A 1 91 ? 7.343 -7.314 35.220 1.00 32.55 141 ARG A N 1
ATOM 669 C CA . ARG A 1 91 ? 6.499 -7.394 36.414 1.00 31.67 141 ARG A CA 1
ATOM 670 C C . ARG A 1 91 ? 6.960 -8.395 37.477 1.00 33.09 141 ARG A C 1
ATOM 671 O O . ARG A 1 91 ? 7.726 -9.315 37.201 1.00 33.00 141 ARG A O 1
ATOM 679 N N . ILE A 1 92 ? 6.453 -8.188 38.704 1.00 27.53 142 ILE A N 1
ATOM 680 C CA . ILE A 1 92 ? 6.680 -9.017 39.883 1.00 24.60 142 ILE A CA 1
ATOM 681 C C . ILE A 1 92 ? 5.426 -9.855 40.118 1.00 30.29 142 ILE A C 1
ATOM 682 O O . ILE A 1 92 ? 4.319 -9.310 40.243 1.00 30.21 142 ILE A O 1
ATOM 687 N N . VAL A 1 93 ? 5.600 -11.184 40.184 1.00 27.36 143 VAL A N 1
ATOM 688 C CA . VAL A 1 93 ? 4.488 -12.088 40.471 1.00 26.92 143 VAL A CA 1
ATOM 689 C C . VAL A 1 93 ? 4.652 -12.598 41.918 1.00 34.64 143 VAL A C 1
ATOM 690 O O . VAL A 1 93 ? 5.772 -12.885 42.336 1.00 33.75 143 VAL A O 1
ATOM 694 N N . VAL A 1 94 ? 3.552 -12.618 42.698 1.00 35.29 144 VAL A N 1
ATOM 695 C CA . VAL A 1 94 ? 3.544 -13.128 44.078 1.00 36.02 144 VAL A CA 1
ATOM 696 C C . VAL A 1 94 ? 2.752 -14.432 44.091 1.00 44.68 144 VAL A C 1
ATOM 697 O O . VAL A 1 94 ? 1.562 -14.435 43.775 1.00 46.16 144 VAL A O 1
ATOM 701 N N . ALA A 1 95 ? 3.427 -15.537 44.408 1.00 44.02 145 ALA A N 1
ATOM 702 C CA . ALA A 1 95 ? 2.872 -16.909 44.406 1.00 46.36 145 ALA A CA 1
ATOM 703 C C . ALA A 1 95 ? 1.959 -17.259 45.587 1.00 56.27 145 ALA A C 1
ATOM 704 O O . ALA A 1 95 ? 1.203 -18.229 45.491 1.00 58.64 145 ALA A O 1
ATOM 706 N N . ASP A 1 96 ? 2.056 -16.505 46.696 1.00 55.22 146 ASP A N 1
ATOM 707 C CA . ASP A 1 96 ? 1.287 -16.708 47.931 1.00 57.56 146 ASP A CA 1
ATOM 708 C C . ASP A 1 96 ? 1.066 -15.373 48.674 1.00 62.27 146 ASP A C 1
ATOM 709 O O . ASP A 1 96 ? 2.014 -14.601 48.838 1.00 59.56 146 ASP A O 1
ATOM 714 N N . PRO A 1 97 ? -0.140 -15.127 49.232 1.00 61.84 147 PRO A N 1
ATOM 715 C CA . PRO A 1 97 ? -0.350 -13.888 49.992 1.00 65.88 147 PRO A CA 1
ATOM 716 C C . PRO A 1 97 ? 0.105 -14.033 51.445 1.00 90.94 147 PRO A C 1
ATOM 717 O O . PRO A 1 97 ? 0.898 -13.230 51.941 1.00 54.47 147 PRO A O 1
ATOM 721 N N . ASP A 1 102 ? 9.884 -16.471 59.526 1.00 57.85 152 ASP A N 1
ATOM 722 C CA . ASP A 1 102 ? 9.551 -15.080 59.823 1.00 55.80 152 ASP A CA 1
ATOM 723 C C . ASP A 1 102 ? 10.785 -14.282 60.314 1.00 60.33 152 ASP A C 1
ATOM 724 O O . ASP A 1 102 ? 11.257 -14.467 61.442 1.00 61.00 152 ASP A O 1
ATOM 729 N N . ASP A 1 103 ? 11.302 -13.402 59.436 1.00 56.61 153 ASP A N 1
ATOM 730 C CA . ASP A 1 103 ? 12.524 -12.601 59.614 1.00 56.14 153 ASP A CA 1
ATOM 731 C C . ASP A 1 103 ? 12.311 -11.223 60.267 1.00 57.49 153 ASP A C 1
ATOM 732 O O . ASP A 1 103 ? 13.290 -10.519 60.552 1.00 55.42 153 ASP A O 1
ATOM 737 N N . LEU A 1 104 ? 11.039 -10.842 60.462 1.00 53.78 154 LEU A N 1
ATOM 738 C CA . LEU A 1 104 ? 10.539 -9.525 60.876 1.00 52.95 154 LEU A CA 1
ATOM 739 C C . LEU A 1 104 ? 11.203 -8.908 62.119 1.00 57.79 154 LEU A C 1
ATOM 740 O O . LEU A 1 104 ? 11.564 -7.734 62.086 1.00 56.46 154 LEU A O 1
ATOM 745 N N . VAL A 1 105 ? 11.337 -9.697 63.197 1.00 56.18 155 VAL A N 1
ATOM 746 C CA . VAL A 1 105 ? 11.951 -9.314 64.474 1.00 56.40 155 VAL A CA 1
ATOM 747 C C . VAL A 1 105 ? 13.449 -9.017 64.268 1.00 60.79 155 VAL A C 1
ATOM 748 O O . VAL A 1 105 ? 13.967 -8.037 64.811 1.00 61.95 155 VAL A O 1
ATOM 752 N N . CYS A 1 106 ? 14.110 -9.789 63.402 1.00 56.13 156 CYS A N 1
ATOM 753 C CA . CYS A 1 106 ? 15.504 -9.555 63.046 1.00 55.29 156 CYS A CA 1
ATOM 754 C C . CYS A 1 106 ? 15.608 -8.319 62.170 1.00 57.89 156 CYS A C 1
ATOM 755 O O . CYS A 1 106 ? 16.623 -7.625 62.228 1.00 57.93 156 CYS A O 1
ATOM 758 N N . ASP A 1 107 ? 14.534 -8.017 61.400 1.00 53.18 157 ASP A N 1
ATOM 759 C CA . ASP A 1 107 ? 14.455 -6.840 60.527 1.00 51.20 157 ASP A CA 1
ATOM 760 C C . ASP A 1 107 ? 14.149 -5.591 61.351 1.00 54.91 157 ASP A C 1
ATOM 761 O O . ASP A 1 107 ? 14.563 -4.500 60.965 1.00 53.53 157 ASP A O 1
ATOM 766 N N . MET A 1 108 ? 13.485 -5.762 62.518 1.00 51.97 158 MET A N 1
ATOM 767 C CA . MET A 1 108 ? 13.149 -4.693 63.476 1.00 51.19 158 MET A CA 1
ATOM 768 C C . MET A 1 108 ? 14.459 -4.196 64.128 1.00 55.43 158 MET A C 1
ATOM 769 O O . MET A 1 108 ? 14.639 -2.995 64.336 1.00 54.50 158 MET A O 1
ATOM 774 N N . ILE A 1 109 ? 15.390 -5.137 64.405 1.00 53.09 159 ILE A N 1
ATOM 775 C CA . ILE A 1 109 ? 16.705 -4.845 64.979 1.00 53.16 159 ILE A CA 1
ATOM 776 C C . ILE A 1 109 ? 17.604 -4.153 63.945 1.00 56.02 159 ILE A C 1
ATOM 777 O O . ILE A 1 109 ? 18.166 -3.120 64.288 1.00 55.67 159 ILE A O 1
ATOM 782 N N . GLU A 1 110 ? 17.745 -4.679 62.700 1.00 52.60 160 GLU A N 1
ATOM 783 C CA . GLU A 1 110 ? 18.609 -4.032 61.694 1.00 52.90 160 GLU A CA 1
ATOM 784 C C . GLU A 1 110 ? 18.116 -2.623 61.303 1.00 55.28 160 GLU A C 1
ATOM 785 O O . GLU A 1 110 ? 18.951 -1.767 61.006 1.00 56.50 160 GLU A O 1
ATOM 791 N N . VAL A 1 111 ? 16.789 -2.361 61.394 1.00 48.90 161 VAL A N 1
ATOM 792 C CA . VAL A 1 111 ? 16.180 -1.046 61.137 1.00 46.29 161 VAL A CA 1
ATOM 793 C C . VAL A 1 111 ? 16.576 -0.087 62.254 1.00 48.21 161 VAL A C 1
ATOM 794 O O . VAL A 1 111 ? 17.117 0.986 61.976 1.00 49.42 161 VAL A O 1
ATOM 798 N N . LEU A 1 112 ? 16.263 -0.458 63.503 1.00 41.33 162 LEU A N 1
ATOM 799 C CA . LEU A 1 112 ? 16.560 0.333 64.680 1.00 40.14 162 LEU A CA 1
ATOM 800 C C . LEU A 1 112 ? 18.053 0.568 64.850 1.00 43.45 162 LEU A C 1
ATOM 801 O O . LEU A 1 112 ? 18.411 1.674 65.235 1.00 43.28 162 LEU A O 1
ATOM 806 N N . THR A 1 113 ? 18.923 -0.420 64.515 1.00 40.39 163 THR A N 1
ATOM 807 C CA . THR A 1 113 ? 20.376 -0.240 64.607 1.00 42.31 163 THR A CA 1
ATOM 808 C C . THR A 1 113 ? 20.809 0.930 63.713 1.00 51.79 163 THR A C 1
ATOM 809 O O . THR A 1 113 ? 21.385 1.890 64.223 1.00 53.34 163 THR A O 1
ATOM 813 N N . GLY A 1 114 ? 20.483 0.854 62.418 1.00 50.15 164 GLY A N 1
ATOM 814 C CA . GLY A 1 114 ? 20.828 1.859 61.412 1.00 50.62 164 GLY A CA 1
ATOM 815 C C . GLY A 1 114 ? 20.284 3.244 61.682 1.00 54.38 164 GLY A C 1
ATOM 816 O O . GLY A 1 114 ? 20.973 4.243 61.450 1.00 53.43 164 GLY A O 1
ATOM 817 N N . MET A 1 115 ? 19.049 3.294 62.200 1.00 51.73 165 MET A N 1
ATOM 818 C CA . MET A 1 115 ? 18.361 4.519 62.564 1.00 52.10 165 MET A CA 1
ATOM 819 C C . MET A 1 115 ? 18.956 5.108 63.843 1.00 55.84 165 MET A C 1
ATOM 820 O O . MET A 1 115 ? 19.044 6.327 63.942 1.00 57.40 165 MET A O 1
ATOM 825 N N . CYS A 1 116 ? 19.442 4.253 64.779 1.00 50.99 166 CYS A N 1
ATOM 826 C CA . CYS A 1 116 ? 20.131 4.646 66.033 1.00 50.50 166 CYS A CA 1
ATOM 827 C C . CYS A 1 116 ? 21.522 5.163 65.707 1.00 53.38 166 CYS A C 1
ATOM 828 O O . CYS A 1 116 ? 21.997 6.085 66.362 1.00 54.05 166 CYS A O 1
ATOM 831 N N . ALA A 1 117 ? 22.208 4.498 64.758 1.00 48.17 167 ALA A N 1
ATOM 832 C CA . ALA A 1 117 ? 23.545 4.868 64.331 1.00 48.65 167 ALA A CA 1
ATOM 833 C C . ALA A 1 117 ? 23.506 6.298 63.796 1.00 54.15 167 ALA A C 1
ATOM 834 O O . ALA A 1 117 ? 24.266 7.130 64.269 1.00 55.29 167 ALA A O 1
ATOM 836 N N . ARG A 1 118 ? 22.550 6.602 62.899 1.00 50.78 168 ARG A N 1
ATOM 837 C CA . ARG A 1 118 ? 22.365 7.918 62.267 1.00 50.76 168 ARG A CA 1
ATOM 838 C C . ARG A 1 118 ? 22.028 8.979 63.314 1.00 54.93 168 ARG A C 1
ATOM 839 O O . ARG A 1 118 ? 22.543 10.096 63.243 1.00 55.64 168 ARG A O 1
ATOM 847 N N . LEU A 1 119 ? 21.226 8.602 64.319 1.00 50.33 169 LEU A N 1
ATOM 848 C CA . LEU A 1 119 ? 20.783 9.500 65.375 1.00 49.87 169 LEU A CA 1
ATOM 849 C C . LEU A 1 119 ? 21.771 9.770 66.504 1.00 55.88 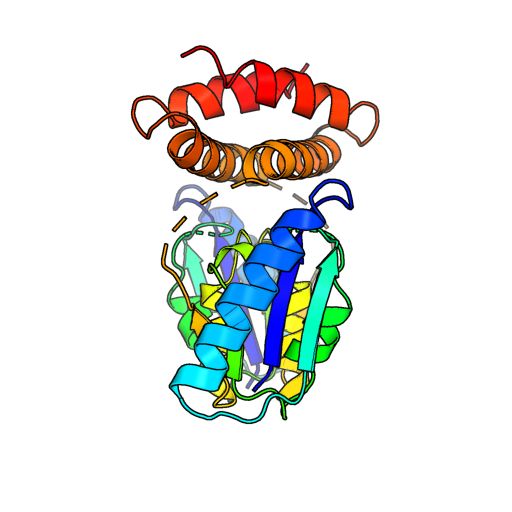169 LEU A C 1
ATOM 850 O O . LEU A 1 119 ? 21.937 10.930 66.880 1.00 57.62 169 LEU A O 1
ATOM 855 N N . TYR A 1 120 ? 22.362 8.731 67.110 1.00 53.11 170 TYR A N 1
ATOM 856 C CA . TYR A 1 120 ? 23.207 8.936 68.299 1.00 54.76 170 TYR A CA 1
ATOM 857 C C . TYR A 1 120 ? 24.627 8.410 68.193 1.00 57.70 170 TYR A C 1
ATOM 858 O O . TYR A 1 120 ? 25.338 8.388 69.205 1.00 58.36 170 TYR A O 1
ATOM 867 N N . GLY A 1 121 ? 25.033 8.022 66.983 1.00 52.33 171 GLY A N 1
ATOM 868 C CA . GLY A 1 121 ? 26.355 7.454 66.724 1.00 52.20 171 GLY A CA 1
ATOM 869 C C . GLY A 1 121 ? 26.335 5.937 66.683 1.00 51.23 171 GLY A C 1
ATOM 870 O O . GLY A 1 121 ? 25.552 5.305 67.412 1.00 49.35 171 GLY A O 1
ATOM 871 N N . ARG A 1 122 ? 27.218 5.343 65.842 1.00 45.87 172 ARG A N 1
ATOM 872 C CA . ARG A 1 122 ? 27.327 3.890 65.664 1.00 44.28 172 ARG A CA 1
ATOM 873 C C . ARG A 1 122 ? 27.701 3.128 66.931 1.00 44.56 172 ARG A C 1
ATOM 874 O O . ARG A 1 122 ? 27.294 1.983 67.046 1.00 45.24 172 ARG A O 1
ATOM 876 N N . ARG A 1 123 ? 28.440 3.753 67.872 1.00 39.39 173 ARG A N 1
ATOM 877 C CA . ARG A 1 123 ? 28.894 3.167 69.145 1.00 39.72 173 ARG A CA 1
ATOM 878 C C . ARG A 1 123 ? 27.704 2.747 69.986 1.00 41.51 173 ARG A C 1
ATOM 879 O O . ARG A 1 123 ? 26.899 3.589 70.390 1.00 39.13 173 ARG A O 1
ATOM 881 N N . GLY A 1 124 ? 27.545 1.431 70.129 1.00 38.57 174 GLY A N 1
ATOM 882 C CA . GLY A 1 124 ? 26.443 0.806 70.857 1.00 36.39 174 GLY A CA 1
ATOM 883 C C . GLY A 1 124 ? 25.077 0.867 70.194 1.00 35.93 174 GLY A C 1
ATOM 884 O O . GLY A 1 124 ? 24.091 0.509 70.833 1.00 35.91 174 GLY A O 1
ATOM 885 N N . ALA A 1 125 ? 24.990 1.278 68.911 1.00 29.91 175 ALA A N 1
ATOM 886 C CA . ALA A 1 125 ? 23.723 1.410 68.176 1.00 28.22 175 ALA A CA 1
ATOM 887 C C . ALA A 1 125 ? 22.859 0.123 68.149 1.00 34.03 175 ALA A C 1
ATOM 888 O O . ALA A 1 125 ? 21.622 0.210 68.171 1.00 32.61 175 ALA A O 1
ATOM 890 N N . ARG A 1 126 ? 23.503 -1.053 68.109 1.00 32.50 176 ARG A N 1
ATOM 891 C CA . ARG A 1 126 ? 22.805 -2.333 68.122 1.00 33.42 176 ARG A CA 1
ATOM 892 C C . ARG A 1 126 ? 22.290 -2.675 69.540 1.00 39.89 176 ARG A C 1
ATOM 893 O O . ARG A 1 126 ? 21.202 -3.234 69.683 1.00 37.45 176 ARG A O 1
ATOM 901 N N . ASN A 1 127 ? 23.046 -2.293 70.579 1.00 40.34 177 ASN A N 1
ATOM 902 C CA . ASN A 1 127 ? 22.622 -2.490 71.959 1.00 42.03 177 ASN A CA 1
ATOM 903 C C . ASN A 1 127 ? 21.371 -1.646 72.265 1.00 45.61 177 ASN A C 1
ATOM 904 O O . ASN A 1 127 ? 20.477 -2.143 72.941 1.00 46.98 177 ASN A O 1
ATOM 909 N N . ARG A 1 128 ? 21.276 -0.416 71.693 1.00 40.01 178 ARG A N 1
ATOM 910 C CA . ARG A 1 128 ? 20.129 0.501 71.790 1.00 38.31 178 ARG A CA 1
ATOM 911 C C . ARG A 1 128 ? 18.932 -0.179 71.123 1.00 42.48 178 ARG A C 1
ATOM 912 O O . ARG A 1 128 ? 17.911 -0.353 71.775 1.00 43.83 178 ARG A O 1
ATOM 920 N N . ALA A 1 129 ? 19.075 -0.595 69.843 1.00 37.53 179 ALA A N 1
ATOM 921 C CA . ALA A 1 129 ? 18.074 -1.326 69.066 1.00 37.03 179 ALA A CA 1
ATOM 922 C C . ALA A 1 129 ? 17.562 -2.576 69.802 1.00 45.61 179 ALA A C 1
ATOM 923 O O . ALA A 1 129 ? 16.379 -2.895 69.691 1.00 45.84 179 ALA A O 1
ATOM 925 N N . MET A 1 130 ? 18.449 -3.282 70.540 1.00 45.73 180 MET A N 1
ATOM 926 C CA . MET A 1 130 ? 18.127 -4.503 71.297 1.00 47.39 180 MET A CA 1
ATOM 927 C C . MET A 1 130 ? 17.217 -4.233 72.494 1.00 48.14 180 MET A C 1
ATOM 928 O O . MET A 1 130 ? 16.292 -5.004 72.728 1.00 48.23 180 MET A O 1
ATOM 933 N N . ARG A 1 131 ? 17.494 -3.162 73.260 1.00 42.32 181 ARG A N 1
ATOM 934 C CA . ARG A 1 131 ? 16.684 -2.757 74.415 1.00 42.48 181 ARG A CA 1
ATOM 935 C C . ARG A 1 131 ? 15.328 -2.232 73.919 1.00 45.88 181 ARG A C 1
ATOM 936 O O . ARG A 1 131 ? 14.318 -2.367 74.614 1.00 46.45 181 ARG A O 1
ATOM 944 N N . ALA A 1 132 ? 15.321 -1.610 72.720 1.00 41.16 182 ALA A N 1
ATOM 945 C CA . ALA A 1 132 ? 14.138 -1.047 72.069 1.00 40.54 182 ALA A CA 1
ATOM 946 C C . ALA A 1 132 ? 13.183 -2.132 71.605 1.00 44.91 182 ALA A C 1
ATOM 947 O O . ALA A 1 132 ? 12.003 -2.038 71.941 1.00 44.90 182 ALA A O 1
ATOM 949 N N . VAL A 1 133 ? 13.681 -3.163 70.853 1.00 41.22 183 VAL A N 1
ATOM 950 C CA . VAL A 1 133 ? 12.890 -4.303 70.365 1.00 41.55 183 VAL A CA 1
ATOM 951 C C . VAL A 1 133 ? 12.298 -5.045 71.569 1.00 51.08 183 VAL A C 1
ATOM 952 O O . VAL A 1 133 ? 11.180 -5.553 71.501 1.00 51.99 183 VAL A O 1
ATOM 956 N N . THR A 1 134 ? 13.022 -4.995 72.696 1.00 51.25 184 THR A N 1
ATOM 957 C CA . THR A 1 134 ? 12.659 -5.602 73.968 1.00 54.33 184 THR A CA 1
ATOM 958 C C . THR A 1 134 ? 11.491 -4.829 74.621 1.00 61.35 184 THR A C 1
ATOM 959 O O . THR A 1 134 ? 10.517 -5.473 74.995 1.00 64.02 184 THR A O 1
ATOM 963 N N . GLU A 1 135 ? 11.566 -3.475 74.722 1.00 57.32 185 GLU A N 1
ATOM 964 C CA . GLU A 1 135 ? 10.502 -2.636 75.316 1.00 57.41 185 GLU A CA 1
ATOM 965 C C . GLU A 1 135 ? 9.163 -2.692 74.542 1.00 62.66 185 GLU A C 1
ATOM 966 O O . GLU A 1 135 ? 8.094 -2.428 75.118 1.00 63.66 185 GLU A O 1
ATOM 972 N N . ALA A 1 136 ? 9.236 -3.077 73.257 1.00 58.41 186 ALA A N 1
ATOM 973 C CA . ALA A 1 136 ? 8.111 -3.227 72.350 1.00 57.60 186 ALA A CA 1
ATOM 974 C C . ALA A 1 136 ? 7.722 -4.698 72.277 1.00 64.34 186 ALA A C 1
ATOM 975 O O . ALA A 1 136 ? 7.695 -5.286 71.192 1.00 64.28 186 ALA A O 1
ATOM 977 N N . LYS A 1 137 ? 7.449 -5.300 73.453 1.00 63.31 187 LYS A N 1
ATOM 978 C CA . LYS A 1 137 ? 7.038 -6.700 73.616 1.00 65.10 187 LYS A CA 1
ATOM 979 C C . LYS A 1 137 ? 6.033 -6.898 74.773 1.00 71.86 187 LYS A C 1
ATOM 980 O O . LYS A 1 137 ? 5.367 -7.938 74.818 1.00 74.12 187 LYS A O 1
ATOM 986 N N . ARG A 1 138 ? 5.907 -5.902 75.681 1.00 68.77 188 ARG A N 1
ATOM 987 C CA . ARG A 1 138 ? 5.042 -5.957 76.870 1.00 71.73 188 ARG A CA 1
ATOM 988 C C . ARG A 1 138 ? 3.557 -5.527 76.664 1.00 78.41 188 ARG A C 1
ATOM 989 O O . ARG A 1 138 ? 2.657 -6.351 76.896 1.00 80.16 188 ARG A O 1
ATOM 997 N N . GLU A 1 139 ? 3.309 -4.230 76.319 1.00 74.49 189 GLU A N 1
ATOM 998 C CA . GLU A 1 139 ? 1.995 -3.578 76.124 1.00 110.05 189 GLU A CA 1
ATOM 999 C C . GLU A 1 139 ? 1.181 -3.488 77.423 1.00 130.21 189 GLU A C 1
ATOM 1000 O O . GLU A 1 139 ? 0.496 -4.432 77.814 1.00 95.67 189 GLU A O 1
ATOM 1002 N N . GLY B 1 1 ? 12.665 16.661 30.288 1.00 47.41 51 GLY B N 1
ATOM 1003 C CA . GLY B 1 1 ? 12.671 15.207 30.526 1.00 46.51 51 GLY B CA 1
ATOM 1004 C C . GLY B 1 1 ? 13.411 14.786 31.790 1.00 45.23 51 GLY B C 1
ATOM 1005 O O . GLY B 1 1 ? 13.893 13.646 31.916 1.00 45.70 51 GLY B O 1
ATOM 1006 N N . VAL B 1 2 ? 13.493 15.751 32.717 1.00 35.26 52 VAL B N 1
ATOM 1007 C CA . VAL B 1 2 ? 14.136 15.772 34.017 1.00 31.31 52 VAL B CA 1
ATOM 1008 C C . VAL B 1 2 ? 13.014 16.132 34.989 1.00 34.47 52 VAL B C 1
ATOM 1009 O O . VAL B 1 2 ? 12.256 17.071 34.738 1.00 36.89 52 VAL B O 1
ATOM 1013 N N . VAL B 1 3 ? 12.875 15.358 36.064 1.00 27.99 53 VAL B N 1
ATOM 1014 C CA . VAL B 1 3 ? 11.825 15.547 37.069 1.00 27.15 53 VAL B CA 1
ATOM 1015 C C . VAL B 1 3 ? 12.482 15.955 38.357 1.00 30.01 53 VAL B C 1
ATOM 1016 O O . VAL B 1 3 ? 13.386 15.272 38.820 1.00 29.51 53 VAL B O 1
ATOM 1020 N N . LEU B 1 4 ? 12.050 17.078 38.932 1.00 27.63 54 LEU B N 1
ATOM 1021 C CA . LEU B 1 4 ? 12.567 17.489 40.223 1.00 26.76 54 LEU B CA 1
ATOM 1022 C C . LEU B 1 4 ? 11.534 16.991 41.201 1.00 32.76 54 LEU B C 1
ATOM 1023 O O . LEU B 1 4 ? 10.344 17.179 40.960 1.00 33.55 54 LEU B O 1
ATOM 1028 N N . TYR B 1 5 ? 11.966 16.249 42.231 1.00 29.94 55 TYR B N 1
ATOM 1029 C CA . TYR B 1 5 ? 11.043 15.648 43.191 1.00 30.14 55 TYR B CA 1
ATOM 1030 C C . TYR B 1 5 ? 11.403 15.965 44.652 1.00 35.23 55 TYR B C 1
ATOM 1031 O O . TYR B 1 5 ? 12.535 15.741 45.083 1.00 33.19 55 TYR B O 1
ATOM 1040 N N . ALA B 1 6 ? 10.416 16.505 45.396 1.00 34.95 56 ALA B N 1
ATOM 1041 C CA . ALA B 1 6 ? 10.481 16.928 46.808 1.00 34.76 56 ALA B CA 1
ATOM 1042 C C . ALA B 1 6 ? 9.471 16.142 47.626 1.00 38.96 56 ALA B C 1
ATOM 1043 O O . ALA B 1 6 ? 8.321 15.986 47.201 1.00 38.77 56 ALA B O 1
ATOM 1045 N N . ARG B 1 7 ? 9.898 15.647 48.797 1.00 35.50 57 ARG B N 1
ATOM 1046 C CA . ARG B 1 7 ? 9.031 14.898 49.705 1.00 35.42 57 ARG B CA 1
ATOM 1047 C C . ARG B 1 7 ? 9.173 15.332 51.168 1.00 42.19 57 ARG B C 1
ATOM 1048 O O . ARG B 1 7 ? 10.264 15.671 51.644 1.00 40.33 57 ARG B O 1
ATOM 1056 N N . VAL B 1 8 ? 8.044 15.286 51.874 1.00 42.95 58 VAL B N 1
ATOM 1057 C CA . VAL B 1 8 ? 7.916 15.557 53.295 1.00 45.15 58 VAL B CA 1
ATOM 1058 C C . VAL B 1 8 ? 6.906 14.525 53.926 1.00 50.09 58 VAL B C 1
ATOM 1059 O O . VAL B 1 8 ? 5.984 14.078 53.239 1.00 46.46 58 VAL B O 1
ATOM 1063 N N . SER B 1 9 ? 7.144 14.100 55.192 1.00 51.56 59 SER B N 1
ATOM 1064 C CA . SER B 1 9 ? 6.313 13.099 55.889 1.00 53.80 59 SER B CA 1
ATOM 1065 C C . SER B 1 9 ? 4.913 13.570 56.297 1.00 65.65 59 SER B C 1
ATOM 1066 O O . SER B 1 9 ? 3.920 12.889 56.011 1.00 65.48 59 SER B O 1
ATOM 1069 N N . SER B 1 10 ? 4.846 14.693 57.023 1.00 67.76 60 SER B N 1
ATOM 1070 C CA . SER B 1 10 ? 3.601 15.273 57.527 1.00 71.27 60 SER B CA 1
ATOM 1071 C C . SER B 1 10 ? 3.432 16.675 56.978 1.00 79.03 60 SER B C 1
ATOM 1072 O O . SER B 1 10 ? 4.432 17.369 56.790 1.00 79.18 60 SER B O 1
ATOM 1075 N N . HIS B 1 11 ? 2.175 17.135 56.807 1.00 78.23 61 HIS B N 1
ATOM 1076 C CA . HIS B 1 11 ? 1.942 18.490 56.321 1.00 80.53 61 HIS B CA 1
ATOM 1077 C C . HIS B 1 11 ? 2.090 19.525 57.455 1.00 84.95 61 HIS B C 1
ATOM 1078 O O . HIS B 1 11 ? 1.334 20.496 57.549 1.00 87.12 61 HIS B O 1
ATOM 1085 N N . ASP B 1 12 ? 3.105 19.286 58.304 1.00 79.82 62 ASP B N 1
ATOM 1086 C CA . ASP B 1 12 ? 3.590 20.107 59.410 1.00 81.76 62 ASP B CA 1
ATOM 1087 C C . ASP B 1 12 ? 4.992 20.576 58.992 1.00 84.95 62 ASP B C 1
ATOM 1088 O O . ASP B 1 12 ? 5.396 21.697 59.308 1.00 87.08 62 ASP B O 1
ATOM 1090 N N . ARG B 1 13 ? 5.698 19.724 58.208 1.00 78.19 63 ARG B N 1
ATOM 1091 C CA . ARG B 1 13 ? 7.054 19.955 57.686 1.00 76.41 63 ARG B CA 1
ATOM 1092 C C . ARG B 1 13 ? 7.107 20.678 56.329 1.00 79.84 63 ARG B C 1
ATOM 1093 O O . ARG B 1 13 ? 8.163 20.688 55.695 1.00 78.94 63 ARG B O 1
ATOM 1101 N N . ARG B 1 14 ? 5.997 21.321 55.914 1.00 76.22 64 ARG B N 1
ATOM 1102 C CA . ARG B 1 14 ? 5.849 22.037 54.643 1.00 75.31 64 ARG B CA 1
ATOM 1103 C C . ARG B 1 14 ? 6.946 23.099 54.376 1.00 78.40 64 ARG B C 1
ATOM 1104 O O . ARG B 1 14 ? 7.076 23.566 53.240 1.00 77.98 64 ARG B O 1
ATOM 1106 N N . SER B 1 15 ? 7.751 23.442 55.408 1.00 73.92 65 SER B N 1
ATOM 1107 C CA . SER B 1 15 ? 8.883 24.373 55.316 1.00 73.11 65 SER B CA 1
ATOM 1108 C C . SER B 1 15 ? 10.130 23.665 54.751 1.00 70.05 65 SER B C 1
ATOM 1109 O O . SER B 1 15 ? 10.913 24.270 54.027 1.00 68.47 65 SER B O 1
ATOM 1112 N N . ASP B 1 16 ? 10.287 22.370 55.049 1.00 63.71 66 ASP B N 1
ATOM 1113 C CA . ASP B 1 16 ? 11.384 21.551 54.528 1.00 59.84 66 ASP B CA 1
ATOM 1114 C C . ASP B 1 16 ? 11.195 21.265 53.008 1.00 56.16 66 ASP B C 1
ATOM 1115 O O . ASP B 1 16 ? 12.168 20.995 52.292 1.00 53.28 66 ASP B O 1
ATOM 1120 N N . LEU B 1 17 ? 9.947 21.397 52.527 1.00 49.45 67 LEU B N 1
ATOM 1121 C CA . LEU B 1 17 ? 9.569 21.293 51.128 1.00 47.57 67 LEU B CA 1
ATOM 1122 C C . LEU B 1 17 ? 10.106 22.533 50.362 1.00 52.64 67 LEU B C 1
ATOM 1123 O O . LEU B 1 17 ? 10.545 22.403 49.218 1.00 53.42 67 LEU B O 1
ATOM 1128 N N . ASP B 1 18 ? 10.106 23.722 51.004 1.00 47.92 68 ASP B N 1
ATOM 1129 C CA . ASP B 1 18 ? 10.628 24.943 50.396 1.00 47.84 68 ASP B CA 1
ATOM 1130 C C . ASP B 1 18 ? 12.132 24.841 50.228 1.00 49.69 68 ASP B C 1
ATOM 1131 O O . ASP B 1 18 ? 12.648 25.230 49.184 1.00 50.13 68 ASP B O 1
ATOM 1136 N N . ARG B 1 19 ? 12.831 24.287 51.232 1.00 45.55 69 ARG B N 1
ATOM 1137 C CA . ARG B 1 19 ? 14.280 24.110 51.207 1.00 44.40 69 ARG B CA 1
ATOM 1138 C C . ARG B 1 19 ? 14.707 23.161 50.080 1.00 45.34 69 ARG B C 1
ATOM 1139 O O . ARG B 1 19 ? 15.744 23.398 49.468 1.00 45.76 69 ARG B O 1
ATOM 1147 N N . GLN B 1 20 ? 13.883 22.130 49.776 1.00 40.08 70 GLN B N 1
ATOM 1148 C CA . GLN B 1 20 ? 14.081 21.158 48.686 1.00 37.44 70 GLN B CA 1
ATOM 1149 C C . GLN B 1 20 ? 13.802 21.757 47.292 1.00 40.68 70 GLN B C 1
ATOM 1150 O O . GLN B 1 20 ? 14.652 21.655 46.411 1.00 39.66 70 GLN B O 1
ATOM 1156 N N . VAL B 1 21 ? 12.654 22.428 47.106 1.00 38.04 71 VAL B N 1
ATOM 1157 C CA . VAL B 1 21 ? 12.326 23.098 45.842 1.00 37.85 71 VAL B CA 1
ATOM 1158 C C . VAL B 1 21 ? 13.422 24.112 45.479 1.00 41.90 71 VAL B C 1
ATOM 1159 O O . VAL B 1 21 ? 13.838 24.160 44.322 1.00 41.12 71 VAL B O 1
ATOM 1163 N N . ALA B 1 22 ? 13.909 24.885 46.476 1.00 40.40 72 ALA B N 1
ATOM 1164 C CA . ALA B 1 22 ? 14.949 25.893 46.280 1.00 41.25 72 ALA B CA 1
ATOM 1165 C C . ALA B 1 22 ? 16.275 25.267 45.843 1.00 41.35 72 ALA B C 1
ATOM 1166 O O . ALA B 1 22 ? 16.817 25.630 44.788 1.00 39.09 72 ALA B O 1
ATOM 1168 N N . ARG B 1 23 ? 16.763 24.288 46.615 1.00 38.26 73 ARG B N 1
ATOM 1169 C CA . ARG B 1 23 ? 17.993 23.579 46.276 1.00 36.89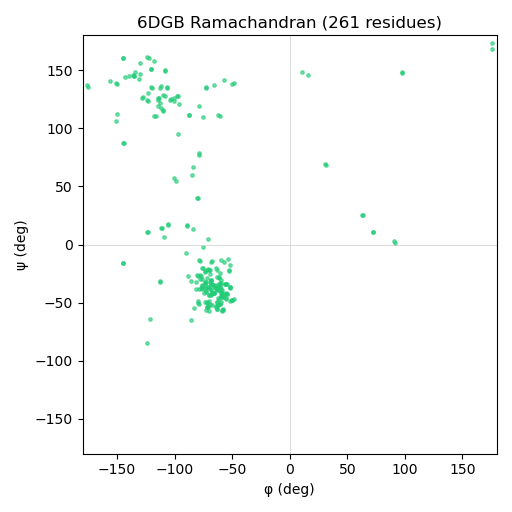 73 ARG B CA 1
ATOM 1170 C C . ARG B 1 23 ? 17.858 22.870 44.896 1.00 37.96 73 ARG B C 1
ATOM 1171 O O . ARG B 1 23 ? 18.762 23.035 44.074 1.00 37.88 73 ARG B O 1
ATOM 1179 N N . LEU B 1 24 ? 16.684 22.242 44.597 1.00 32.57 74 LEU B N 1
ATOM 1180 C CA . LEU B 1 24 ? 16.398 21.565 43.320 1.00 31.05 74 LEU B CA 1
ATOM 1181 C C . LEU B 1 24 ? 16.389 22.457 42.075 1.00 36.81 74 LEU B C 1
ATOM 1182 O O . LEU B 1 24 ? 16.824 22.010 41.006 1.00 33.34 74 LEU B O 1
ATOM 1187 N N . THR B 1 25 ? 15.860 23.700 42.197 1.00 38.44 75 THR B N 1
ATOM 1188 C CA . THR B 1 25 ? 15.843 24.628 41.071 1.00 39.38 75 THR B CA 1
ATOM 1189 C C . THR B 1 25 ? 17.184 25.276 40.909 1.00 41.07 75 T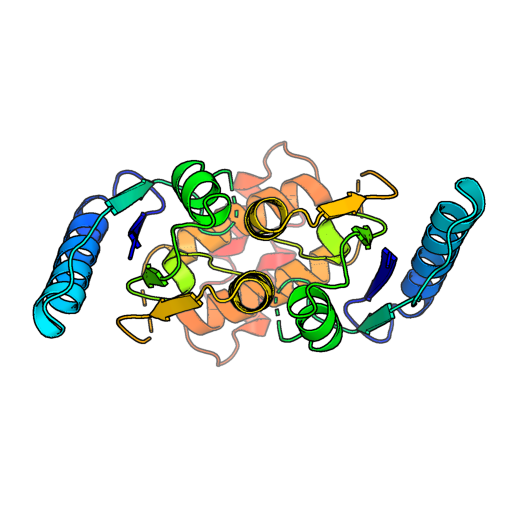HR B C 1
ATOM 1190 O O . THR B 1 25 ? 17.541 25.631 39.787 1.00 40.25 75 THR B O 1
ATOM 1194 N N . ALA B 1 26 ? 17.952 25.391 42.008 1.00 37.20 76 ALA B N 1
ATOM 1195 C CA . ALA B 1 26 ? 19.317 25.908 41.936 1.00 38.00 76 ALA B CA 1
ATOM 1196 C C . ALA B 1 26 ? 20.124 24.898 41.126 1.00 39.80 76 ALA B C 1
ATOM 1197 O O . ALA B 1 26 ? 20.879 25.293 40.236 1.00 40.04 76 ALA B O 1
ATOM 1199 N N . TRP B 1 27 ? 19.890 23.593 41.389 1.00 34.26 77 TRP B N 1
ATOM 1200 C CA . TRP B 1 27 ? 20.529 22.474 40.704 1.00 33.31 77 TRP B CA 1
ATOM 1201 C C . TRP B 1 27 ? 20.238 22.578 39.208 1.00 38.83 77 TRP B C 1
ATOM 1202 O O . TRP B 1 27 ? 21.175 22.692 38.428 1.00 40.54 77 TRP B O 1
ATOM 1213 N N . ALA B 1 28 ? 18.955 22.630 38.824 1.00 34.64 78 ALA B N 1
ATOM 1214 C CA . ALA B 1 28 ? 18.516 22.730 37.435 1.00 33.87 78 ALA B CA 1
ATOM 1215 C C . ALA B 1 28 ? 19.033 23.947 36.682 1.00 41.63 78 ALA B C 1
ATOM 1216 O O . ALA B 1 28 ? 19.451 23.762 35.542 1.00 42.92 78 ALA B O 1
ATOM 1218 N N . THR B 1 29 ? 19.000 25.180 37.285 1.00 38.67 79 THR B N 1
ATOM 1219 C CA . THR B 1 29 ? 19.456 26.420 36.633 1.00 39.32 79 THR B CA 1
ATOM 1220 C C . THR B 1 29 ? 20.966 26.467 36.415 1.00 41.07 79 THR B C 1
ATOM 1221 O O . THR B 1 29 ? 21.400 27.097 35.456 1.00 41.35 79 THR B O 1
ATOM 1225 N N . GLU B 1 30 ? 21.759 25.821 37.298 1.00 37.59 80 GLU B N 1
ATOM 1226 C CA . GLU B 1 30 ? 23.226 25.717 37.207 1.00 37.95 80 GLU B CA 1
ATOM 1227 C C . GLU B 1 30 ? 23.657 25.029 35.919 1.00 41.41 80 GLU B C 1
ATOM 1228 O O . GLU B 1 30 ? 24.711 25.363 35.391 1.00 40.08 80 GLU B O 1
ATOM 1234 N N . ARG B 1 31 ? 22.851 24.057 35.427 1.00 38.81 81 ARG B N 1
ATOM 1235 C CA . ARG B 1 31 ? 23.099 23.314 34.181 1.00 39.18 81 ARG B CA 1
ATOM 1236 C C . ARG B 1 31 ? 22.156 23.783 33.043 1.00 47.87 81 ARG B C 1
ATOM 1237 O O . ARG B 1 31 ? 22.002 23.072 32.038 1.00 46.81 81 ARG B O 1
ATOM 1245 N N . ASP B 1 32 ? 21.537 24.985 33.216 1.00 49.52 82 ASP B N 1
ATOM 1246 C CA . ASP B 1 32 ? 20.497 25.595 32.374 1.00 52.51 82 ASP B CA 1
ATOM 1247 C C . ASP B 1 32 ? 19.646 24.496 31.727 1.00 62.88 82 ASP B C 1
ATOM 1248 O O . ASP B 1 32 ? 19.781 24.201 30.534 1.00 64.55 82 ASP B O 1
ATOM 1253 N N . LEU B 1 33 ? 18.860 23.807 32.584 1.00 60.87 83 LEU B N 1
ATOM 1254 C CA . LEU B 1 33 ? 17.997 22.688 32.232 1.00 60.90 83 LEU B CA 1
ATOM 1255 C C . LE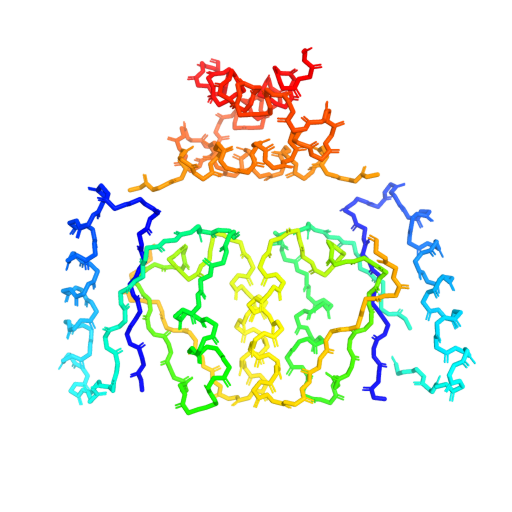U B 1 33 ? 16.514 22.999 32.342 1.00 68.71 83 LEU B C 1
ATOM 1256 O O . LEU B 1 33 ? 16.061 23.565 33.340 1.00 69.24 83 LEU B O 1
ATOM 1261 N N . GLY B 1 34 ? 15.766 22.562 31.335 1.00 67.17 84 GLY B N 1
ATOM 1262 C CA . GLY B 1 34 ? 14.313 22.669 31.314 1.00 68.05 84 GLY B CA 1
ATOM 1263 C C . GLY B 1 34 ? 13.721 21.668 32.288 1.00 70.98 84 GLY B C 1
ATOM 1264 O O . GLY B 1 34 ? 14.188 20.524 32.375 1.00 69.72 84 GLY B O 1
ATOM 1265 N N . VAL B 1 35 ? 12.744 22.117 33.081 1.00 66.57 85 VAL B N 1
ATOM 1266 C CA . VAL B 1 35 ? 12.100 21.261 34.066 1.00 64.12 85 VAL B CA 1
ATOM 1267 C C . VAL B 1 35 ? 10.652 21.062 33.685 1.00 70.03 85 VAL B C 1
ATOM 1268 O O . VAL B 1 35 ? 9.906 22.039 33.515 1.00 70.74 85 VAL B O 1
ATOM 1272 N N . GLY B 1 36 ? 10.284 19.783 33.566 1.00 67.01 86 GLY B N 1
ATOM 1273 C CA . GLY B 1 36 ? 8.941 19.314 33.243 1.00 82.75 86 GLY B CA 1
ATOM 1274 C C . GLY B 1 36 ? 8.038 19.226 34.457 1.00 90.06 86 GLY B C 1
ATOM 1275 O O . GLY B 1 36 ? 8.402 18.661 35.491 1.00 57.15 86 GLY B O 1
ATOM 1276 N N . VAL B 1 38 ? 8.699 21.195 39.407 1.00 39.67 88 VAL B N 1
ATOM 1277 C CA . VAL B 1 38 ? 9.030 20.554 40.698 1.00 39.80 88 VAL B CA 1
ATOM 1278 C C . VAL B 1 38 ? 7.849 19.762 41.366 1.00 46.52 88 VAL B C 1
ATOM 1279 O O . VAL B 1 38 ? 6.919 20.383 41.892 1.00 49.15 88 VAL B O 1
ATOM 1283 N N . VAL B 1 39 ? 7.922 18.416 41.410 1.00 40.59 89 VAL B N 1
ATOM 1284 C CA . VAL B 1 39 ? 6.895 17.590 42.069 1.00 39.76 89 VAL B CA 1
ATOM 1285 C C . VAL B 1 39 ? 7.079 17.597 43.578 1.00 44.31 89 VAL B C 1
ATOM 1286 O O . VAL B 1 39 ? 8.087 17.101 44.070 1.00 43.31 89 VAL B O 1
ATOM 1290 N N . CYS B 1 40 ? 6.068 18.091 44.306 1.00 42.11 90 CYS B N 1
ATOM 1291 C CA . CYS B 1 40 ? 6.070 18.141 45.766 1.00 41.66 90 CYS B CA 1
ATOM 1292 C C . CYS B 1 40 ? 5.099 17.124 46.265 1.00 45.42 90 CYS B C 1
ATOM 1293 O O . CYS B 1 40 ? 3.941 17.142 45.833 1.00 46.43 90 CYS B O 1
ATOM 1296 N N . GLU B 1 41 ? 5.555 16.249 47.178 1.00 40.62 91 GLU B N 1
ATOM 1297 C CA . GLU B 1 41 ? 4.730 15.186 47.732 1.00 40.85 91 GLU B CA 1
ATOM 1298 C C . GLU B 1 41 ? 4.797 15.125 49.251 1.00 45.24 91 GLU B C 1
ATOM 1299 O O . GLU B 1 41 ? 5.853 15.363 49.838 1.00 42.70 91 GLU B O 1
ATOM 1305 N N . VAL B 1 42 ? 3.637 14.826 49.877 1.00 45.63 92 VAL B N 1
ATOM 1306 C CA . VAL B 1 42 ? 3.482 14.593 51.321 1.00 46.68 92 VAL B CA 1
ATOM 1307 C C . VAL B 1 42 ? 3.154 13.104 51.465 1.00 50.01 92 VAL B C 1
ATOM 1308 O O . VAL B 1 42 ? 2.169 12.610 50.898 1.00 48.43 92 VAL B O 1
ATOM 1312 N N . GLY B 1 43 ? 4.043 12.390 52.134 1.00 47.95 93 GLY B N 1
ATOM 1313 C CA . GLY B 1 43 ? 3.895 10.953 52.294 1.00 47.78 93 GLY B CA 1
ATOM 1314 C C . GLY B 1 43 ? 5.047 10.263 52.987 1.00 54.80 93 GLY B C 1
ATOM 1315 O O . GLY B 1 43 ? 6.125 10.841 53.166 1.00 53.87 93 GLY B O 1
ATOM 1316 N N . SER B 1 44 ? 4.796 8.987 53.351 1.00 54.51 94 SER B N 1
ATOM 1317 C CA . SER B 1 44 ? 5.662 8.053 54.076 1.00 54.51 94 SER B CA 1
ATOM 1318 C C . SER B 1 44 ? 6.995 7.818 53.408 1.00 59.90 94 SER B C 1
ATOM 1319 O O . SER B 1 44 ? 7.048 7.672 52.190 1.00 59.36 94 SER B O 1
ATOM 1321 N N . GLY B 1 45 ? 8.053 7.708 54.218 1.00 57.50 95 GLY B N 1
ATOM 1322 C CA . GLY B 1 45 ? 9.398 7.407 53.730 1.00 56.37 95 GLY B CA 1
ATOM 1323 C C . GLY B 1 45 ?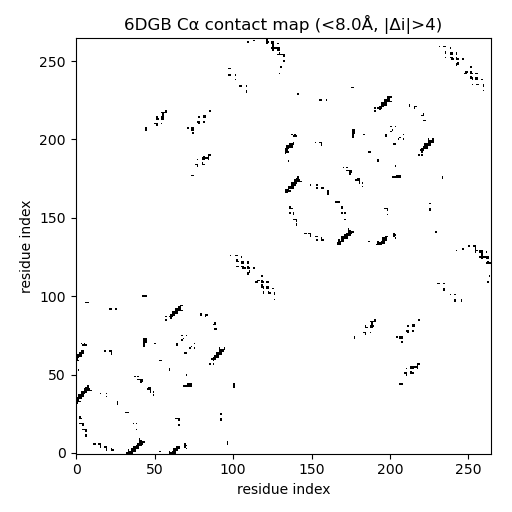 9.525 5.972 53.243 1.00 58.44 95 GLY B C 1
ATOM 1324 O O . GLY B 1 45 ? 10.619 5.534 52.885 1.00 57.03 95 GLY B O 1
ATOM 1325 N N . LEU B 1 46 ? 8.390 5.234 53.239 1.00 55.06 96 LEU B N 1
ATOM 1326 C CA . LEU B 1 46 ? 8.262 3.834 52.824 1.00 82.21 96 LEU B CA 1
ATOM 1327 C C . LEU B 1 46 ? 7.198 3.717 51.717 1.00 114.41 96 LEU B C 1
ATOM 1328 O O . LEU B 1 46 ? 6.486 2.716 51.617 1.00 73.47 96 LEU B O 1
ATOM 1333 N N . GLY B 1 48 ? 4.248 3.474 53.136 1.00 60.61 98 GLY B N 1
ATOM 1334 C CA . GLY B 1 48 ? 2.961 4.031 52.733 1.00 62.08 98 GLY B CA 1
ATOM 1335 C C . GLY B 1 48 ? 2.939 4.630 51.338 1.00 66.77 98 GLY B C 1
ATOM 1336 O O . GLY B 1 48 ? 3.954 5.180 50.885 1.00 66.88 98 GLY B O 1
ATOM 1337 N N . LYS B 1 49 ? 1.748 4.557 50.666 1.00 62.15 99 LYS B N 1
ATOM 1338 C CA . LYS B 1 49 ? 1.462 5.016 49.293 1.00 61.69 99 LYS B CA 1
ATOM 1339 C C . LYS B 1 49 ? 1.899 6.461 48.958 1.00 63.74 99 LYS B C 1
ATOM 1340 O O . LYS B 1 49 ? 1.726 7.389 49.760 1.00 64.55 99 LYS B O 1
ATOM 1342 N N . ARG B 1 50 ? 2.459 6.620 47.744 1.00 55.95 100 ARG B N 1
ATOM 1343 C CA . ARG B 1 50 ? 2.938 7.866 47.177 1.00 53.39 100 ARG B CA 1
ATOM 1344 C C . ARG B 1 50 ? 2.655 7.827 45.692 1.00 54.83 100 ARG B C 1
ATOM 1345 O O . ARG B 1 50 ? 3.465 7.330 44.904 1.00 55.18 100 ARG B O 1
ATOM 1353 N N . PRO B 1 51 ? 1.443 8.274 45.321 1.00 49.24 101 PRO B N 1
ATOM 1354 C CA . PRO B 1 51 ? 1.015 8.194 43.912 1.00 49.27 101 PRO B CA 1
ATOM 1355 C C . PRO B 1 51 ? 1.729 9.110 42.929 1.00 51.24 101 PRO B C 1
ATOM 1356 O O . PRO B 1 51 ? 1.697 8.839 41.720 1.00 51.08 101 PRO B O 1
ATOM 1360 N N . LYS B 1 52 ? 2.334 10.209 43.435 1.00 45.70 102 LYS B N 1
ATOM 1361 C CA . LYS B 1 52 ? 3.092 11.161 42.628 1.00 43.36 102 LYS B CA 1
ATOM 1362 C C . LYS B 1 52 ? 4.390 10.494 42.165 1.00 43.01 102 LYS B C 1
ATOM 1363 O O . LYS B 1 52 ? 4.716 10.600 40.984 1.00 44.30 102 LYS B O 1
ATOM 1369 N N . LEU B 1 53 ? 5.091 9.749 43.077 1.00 34.22 103 LEU B N 1
ATOM 1370 C CA . LEU B 1 53 ? 6.329 9.012 42.774 1.00 30.85 103 LEU B CA 1
ATOM 1371 C C . LEU B 1 53 ? 6.051 7.770 41.932 1.00 34.86 103 LEU B C 1
ATOM 1372 O O . LEU B 1 53 ? 6.882 7.393 41.095 1.00 32.99 103 LEU B O 1
ATOM 1377 N N . ARG B 1 54 ? 4.875 7.151 42.140 1.00 33.65 104 ARG B N 1
ATOM 1378 C CA . ARG B 1 54 ? 4.423 5.998 41.374 1.00 35.26 104 ARG B CA 1
ATOM 1379 C C . ARG B 1 54 ? 4.291 6.438 39.910 1.00 41.00 104 ARG B C 1
ATOM 1380 O O . ARG B 1 54 ? 4.928 5.851 39.039 1.00 41.59 104 ARG B O 1
ATOM 1388 N N . ARG B 1 55 ? 3.559 7.535 39.670 1.00 38.57 105 ARG B N 1
ATOM 1389 C CA . ARG B 1 55 ? 3.346 8.129 38.354 1.00 39.60 105 ARG B CA 1
ATOM 1390 C C . ARG B 1 55 ? 4.700 8.437 37.668 1.00 40.59 105 ARG B C 1
ATOM 1391 O O . ARG B 1 55 ? 4.900 8.059 36.505 1.00 41.42 105 ARG B O 1
ATOM 1399 N N . ILE B 1 56 ? 5.639 9.054 38.416 1.00 33.01 106 ILE B N 1
ATOM 1400 C CA . ILE B 1 56 ? 6.998 9.398 37.956 1.00 31.02 106 ILE B CA 1
ATOM 1401 C C . ILE B 1 56 ? 7.768 8.125 37.560 1.00 33.27 106 ILE B C 1
ATOM 1402 O O . ILE B 1 56 ? 8.300 8.065 36.449 1.00 33.97 106 ILE B O 1
ATOM 1407 N N . LEU B 1 57 ? 7.800 7.104 38.453 1.00 27.14 107 LEU B N 1
ATOM 1408 C CA . LEU B 1 57 ? 8.526 5.860 38.178 1.00 25.77 107 LEU B CA 1
ATOM 1409 C C . LEU B 1 57 ? 7.916 5.053 37.037 1.00 32.21 107 LEU B C 1
ATOM 1410 O O . LEU B 1 57 ? 8.663 4.466 36.261 1.00 32.97 107 LEU B O 1
ATOM 1415 N N . SER B 1 58 ? 6.579 5.066 36.897 1.00 29.90 108 SER B N 1
ATOM 1416 C CA . SER B 1 58 ? 5.903 4.344 35.819 1.00 32.23 108 SER B CA 1
ATOM 1417 C C . SER B 1 58 ? 5.985 5.064 34.468 1.00 43.07 108 SER B C 1
ATOM 1418 O O . SER B 1 58 ? 5.706 4.437 33.443 1.00 45.17 108 SER B O 1
ATOM 1421 N N . ASP B 1 59 ? 6.388 6.374 34.453 1.00 41.88 109 ASP B N 1
ATOM 1422 C CA . ASP B 1 59 ? 6.539 7.136 33.212 1.00 43.29 109 ASP B CA 1
ATOM 1423 C C . ASP B 1 59 ? 7.944 6.932 32.640 1.00 47.38 109 ASP B C 1
ATOM 1424 O O . ASP B 1 59 ? 8.903 7.413 33.247 1.00 45.94 109 ASP B O 1
ATOM 1429 N N . PRO B 1 60 ? 8.093 6.230 31.483 1.00 45.52 110 PRO B N 1
ATOM 1430 C CA . PRO B 1 60 ? 9.443 5.999 30.916 1.00 45.53 110 PRO B CA 1
ATOM 1431 C C . PRO B 1 60 ? 10.142 7.249 30.403 1.00 52.67 110 PRO B C 1
ATOM 1432 O O . PRO B 1 60 ? 11.349 7.195 30.149 1.00 52.81 110 PRO B O 1
ATOM 1436 N N . ASP B 1 61 ? 9.386 8.361 30.228 1.00 51.20 111 ASP B N 1
ATOM 1437 C CA . ASP B 1 61 ? 9.901 9.649 29.756 1.00 51.88 111 ASP B CA 1
ATOM 1438 C C . ASP B 1 61 ? 10.716 10.363 30.826 1.00 51.67 111 ASP B C 1
ATOM 1439 O O . ASP B 1 61 ? 11.497 11.249 30.481 1.00 51.22 111 ASP B O 1
ATOM 1444 N N . ALA B 1 62 ? 10.485 10.018 32.126 1.00 44.89 112 ALA B N 1
ATOM 1445 C CA . ALA B 1 62 ? 11.179 10.567 33.293 1.00 41.27 112 ALA B CA 1
ATOM 1446 C C . ALA B 1 62 ? 12.531 9.855 33.357 1.00 42.61 112 ALA B C 1
ATOM 1447 O O . ALA B 1 62 ? 12.704 8.874 34.086 1.00 40.79 112 ALA B O 1
ATOM 1449 N N . ARG B 1 63 ? 13.459 10.308 32.498 1.00 39.33 113 ARG B N 1
ATOM 1450 C CA . ARG B 1 63 ? 14.795 9.723 32.351 1.00 39.06 113 ARG B CA 1
ATOM 1451 C C . ARG B 1 63 ? 15.678 10.083 33.518 1.00 40.11 113 ARG B C 1
ATOM 1452 O O . ARG B 1 63 ? 16.490 9.265 33.932 1.00 39.55 113 ARG B O 1
ATOM 1460 N N . VAL B 1 64 ? 15.541 11.310 34.031 1.00 34.44 114 VAL B N 1
ATOM 1461 C CA . VAL B 1 64 ? 16.323 11.789 35.162 1.00 32.22 114 VAL B CA 1
ATOM 1462 C C . VAL B 1 64 ? 15.378 12.234 36.284 1.00 32.52 114 VAL B C 1
ATOM 1463 O O . VAL B 1 64 ? 14.473 13.036 36.057 1.00 33.17 114 VAL B O 1
ATOM 1467 N N . ILE B 1 65 ? 15.553 11.650 37.466 1.00 24.43 115 ILE B N 1
ATOM 1468 C CA . ILE B 1 65 ? 14.765 11.946 38.657 1.00 21.75 115 ILE B CA 1
ATOM 1469 C C . ILE B 1 65 ? 15.721 12.529 39.683 1.00 25.85 115 ILE B C 1
ATOM 1470 O O . ILE B 1 65 ? 16.595 11.822 40.204 1.00 26.37 115 ILE B O 1
ATOM 1475 N N . VAL B 1 66 ? 15.562 13.822 39.954 1.00 22.04 116 VAL B N 1
ATOM 1476 C CA . VAL B 1 66 ? 16.414 14.568 40.864 1.00 21.96 116 VAL B CA 1
ATOM 1477 C C . VAL B 1 66 ? 15.731 14.747 42.238 1.00 26.13 116 VAL B C 1
ATOM 1478 O O . VAL B 1 66 ? 14.608 15.259 42.333 1.00 25.04 116 VAL B O 1
ATOM 1482 N N . VAL B 1 67 ? 16.442 14.331 43.294 1.00 24.58 117 VAL B N 1
ATOM 1483 C CA . VAL B 1 67 ? 16.055 14.477 44.712 1.00 25.28 117 VAL B CA 1
ATOM 1484 C C . VAL B 1 67 ? 17.124 15.266 45.506 1.00 29.68 117 VAL B C 1
ATOM 1485 O O . VAL B 1 67 ? 18.283 15.297 45.087 1.00 28.52 117 VAL B O 1
ATOM 1489 N N . GLU B 1 68 ? 16.773 15.821 46.679 1.00 29.26 118 GLU B N 1
ATOM 1490 C CA . GLU B 1 68 ? 17.789 16.530 47.476 1.00 32.01 118 GLU B CA 1
ATOM 1491 C C . GLU B 1 68 ? 18.792 15.547 48.105 1.00 39.73 118 GLU B C 1
ATOM 1492 O O . GLU B 1 68 ? 19.995 15.691 47.914 1.00 40.07 118 GLU B O 1
ATOM 1498 N N . HIS B 1 69 ? 18.279 14.547 48.825 1.00 38.92 119 HIS B N 1
ATOM 1499 C CA . HIS B 1 69 ? 19.017 13.476 49.486 1.00 39.11 119 HIS B CA 1
ATOM 1500 C C . HIS B 1 69 ? 18.321 12.228 49.055 1.00 39.67 119 HIS B C 1
ATOM 1501 O O . HIS B 1 69 ? 17.125 12.285 48.739 1.00 38.25 119 HIS B O 1
ATOM 1508 N N . ARG B 1 70 ? 19.044 11.086 49.092 1.00 35.65 120 ARG B N 1
ATOM 1509 C CA . ARG B 1 70 ? 18.555 9.741 48.730 1.00 33.22 120 ARG B CA 1
ATOM 1510 C C . ARG B 1 70 ? 17.266 9.378 49.445 1.00 36.21 120 ARG B C 1
ATOM 1511 O O . ARG B 1 70 ? 16.307 8.958 48.798 1.00 36.30 120 ARG B O 1
ATOM 1519 N N . ASP B 1 71 ? 17.238 9.586 50.771 1.00 32.82 121 ASP B N 1
ATOM 1520 C CA . ASP B 1 71 ? 16.123 9.277 51.666 1.00 33.75 121 ASP B CA 1
ATOM 1521 C C . ASP B 1 71 ? 14.776 9.956 51.311 1.00 39.80 121 ASP B C 1
ATOM 1522 O O . ASP B 1 71 ? 13.734 9.532 51.828 1.00 38.90 121 ASP B O 1
ATOM 1527 N N . ARG B 1 72 ? 14.785 10.995 50.440 1.00 38.29 122 ARG B N 1
ATOM 1528 C CA . ARG B 1 72 ? 13.535 11.662 50.026 1.00 38.16 122 ARG B CA 1
ATOM 1529 C C . ARG B 1 72 ? 12.782 10.809 48.981 1.00 40.54 122 ARG B C 1
ATOM 1530 O O . ARG B 1 72 ? 11.554 10.889 48.882 1.00 41.45 122 ARG B O 1
ATOM 1538 N N . LEU B 1 73 ? 13.517 9.991 48.222 1.00 34.09 123 LEU B N 1
ATOM 1539 C CA . LEU B 1 73 ? 12.923 9.099 47.249 1.00 33.39 123 LEU B CA 1
ATOM 1540 C C . LEU B 1 73 ? 12.428 7.852 47.974 1.00 38.13 123 LEU B C 1
ATOM 1541 O O . LEU B 1 73 ? 11.399 7.320 47.598 1.00 38.19 123 LEU B O 1
ATOM 1546 N N . ALA B 1 74 ? 13.178 7.366 48.986 1.00 35.45 124 ALA B N 1
ATOM 1547 C CA . ALA B 1 74 ? 12.859 6.203 49.828 1.00 35.15 124 ALA B CA 1
ATOM 1548 C C . ALA B 1 74 ? 13.881 6.028 50.943 1.00 40.31 124 ALA B C 1
ATOM 1549 O O . ALA B 1 74 ? 15.097 6.102 50.692 1.00 40.55 124 ALA B O 1
ATOM 1551 N N . ARG B 1 75 ? 13.387 5.762 52.174 1.00 37.20 125 ARG B N 1
ATOM 1552 C CA . ARG B 1 75 ? 14.215 5.486 53.353 1.00 37.05 125 ARG B CA 1
ATOM 1553 C C . ARG B 1 75 ? 14.959 4.163 53.126 1.00 40.67 125 ARG B C 1
ATOM 1554 O O . ARG B 1 75 ? 16.099 4.039 53.577 1.00 40.73 125 ARG B O 1
ATOM 1562 N N . PHE B 1 76 ? 14.300 3.185 52.417 1.00 37.11 126 PHE B N 1
ATOM 1563 C CA . PHE B 1 76 ? 14.826 1.849 52.059 1.00 36.93 126 PHE B CA 1
ATOM 1564 C C . PHE B 1 76 ? 14.527 1.460 50.598 1.00 39.51 126 PHE B C 1
ATOM 1565 O O . PHE B 1 76 ? 13.459 1.811 50.071 1.00 39.93 126 PHE B O 1
ATOM 1573 N N . GLY B 1 77 ? 15.483 0.739 49.989 1.00 33.28 127 GLY B N 1
ATOM 1574 C CA . GLY B 1 77 ? 15.389 0.165 48.652 1.00 33.23 127 GLY B CA 1
ATOM 1575 C C . GLY B 1 77 ? 15.853 0.954 47.447 1.00 36.77 127 GLY B C 1
ATOM 1576 O O . GLY B 1 77 ? 15.715 0.453 46.318 1.00 36.52 127 GLY B O 1
ATOM 1577 N N . VAL B 1 78 ? 16.420 2.181 47.669 1.00 32.01 128 VAL B N 1
ATOM 1578 C CA . VAL B 1 78 ? 16.856 3.082 46.589 1.00 30.85 128 VAL B CA 1
ATOM 1579 C C . VAL B 1 78 ? 17.828 2.380 45.618 1.00 32.17 128 VAL B C 1
ATOM 1580 O O . VAL B 1 78 ? 17.651 2.510 44.407 1.00 31.29 128 VAL B O 1
ATOM 1584 N N . GLU B 1 79 ? 18.782 1.600 46.139 1.00 28.17 129 GLU B N 1
ATOM 1585 C CA . GLU B 1 79 ? 19.734 0.865 45.310 1.00 30.47 129 GLU B CA 1
ATOM 1586 C C . GLU B 1 79 ? 19.050 -0.079 44.288 1.00 36.98 129 GLU B C 1
ATOM 1587 O O . GLU B 1 79 ? 19.542 -0.222 43.158 1.00 37.13 129 GLU B O 1
ATOM 1593 N N . HIS B 1 80 ? 17.883 -0.670 44.681 1.00 34.45 130 HIS B N 1
ATOM 1594 C CA . HIS B 1 80 ? 17.078 -1.579 43.857 1.00 35.43 130 HIS B CA 1
ATOM 1595 C C . HIS B 1 80 ? 16.279 -0.843 42.805 1.00 35.56 130 HIS B C 1
ATOM 1596 O O . HIS B 1 80 ? 16.180 -1.335 41.679 1.00 34.62 130 HIS B O 1
ATOM 1603 N N . LEU B 1 81 ? 15.735 0.347 43.160 1.00 30.96 131 LEU B N 1
ATOM 1604 C CA . LEU B 1 81 ? 15.030 1.228 42.233 1.00 31.14 131 LEU B CA 1
ATOM 1605 C C . LEU B 1 81 ? 16.005 1.658 41.130 1.00 35.67 131 LEU B C 1
ATOM 1606 O O . LEU B 1 81 ? 15.654 1.568 39.951 1.00 35.77 131 LEU B O 1
ATOM 1611 N N . GLU B 1 82 ? 17.244 2.085 41.525 1.00 32.15 132 GLU B N 1
ATOM 1612 C CA . GLU B 1 82 ? 18.325 2.515 40.621 1.00 32.71 132 GLU B CA 1
ATOM 1613 C C . GLU B 1 82 ? 18.673 1.401 39.669 1.00 37.38 132 GLU B C 1
ATOM 1614 O O . GLU B 1 82 ? 18.835 1.673 38.471 1.00 39.01 132 GLU B O 1
ATOM 1620 N N . ALA B 1 83 ? 18.746 0.142 40.195 1.00 31.49 133 ALA B N 1
ATOM 1621 C CA . ALA B 1 83 ? 19.035 -1.053 39.413 1.00 31.95 133 ALA B CA 1
ATOM 1622 C C . ALA B 1 83 ? 17.938 -1.304 38.384 1.00 36.16 133 ALA B C 1
ATOM 1623 O O . ALA B 1 83 ? 18.248 -1.474 37.214 1.00 39.03 133 ALA B O 1
ATOM 1625 N N . ALA B 1 84 ? 16.661 -1.285 38.798 1.00 29.75 134 ALA B N 1
ATOM 1626 C CA . ALA B 1 84 ? 15.531 -1.480 37.890 1.00 29.35 134 ALA B CA 1
ATOM 1627 C C . ALA B 1 84 ? 15.509 -0.392 36.780 1.00 32.72 134 ALA B C 1
ATOM 1628 O O . ALA B 1 84 ? 15.326 -0.729 35.608 1.00 33.85 134 ALA B O 1
ATOM 1630 N N . LEU B 1 85 ? 15.734 0.901 37.159 1.00 25.93 135 LEU B N 1
ATOM 1631 C CA . LEU B 1 85 ? 15.733 2.061 36.253 1.00 25.03 135 LEU B CA 1
ATOM 1632 C C . LEU B 1 85 ? 16.873 2.024 35.251 1.00 29.21 135 LEU B C 1
ATOM 1633 O O . LEU B 1 85 ? 16.675 2.356 34.076 1.00 27.26 135 LEU B O 1
ATOM 1638 N N . SER B 1 86 ? 18.077 1.634 35.740 1.00 27.42 136 SER B N 1
ATOM 1639 C CA . SER B 1 86 ? 19.294 1.509 34.951 1.00 28.63 136 SER B CA 1
ATOM 1640 C C . SER B 1 86 ? 19.005 0.669 33.703 1.00 34.75 136 SER B C 1
ATOM 1641 O O . SER B 1 86 ? 19.329 1.126 32.601 1.00 34.76 136 SER B O 1
ATOM 1644 N N . ALA B 1 87 ? 18.322 -0.512 33.872 1.00 31.79 137 ALA B N 1
ATOM 1645 C CA . ALA B 1 87 ? 17.893 -1.412 32.778 1.00 34.57 137 ALA B CA 1
ATOM 1646 C C . ALA B 1 87 ? 17.062 -0.692 31.649 1.00 40.46 137 ALA B C 1
ATOM 1647 O O . ALA B 1 87 ? 17.000 -1.192 30.523 1.00 43.02 137 ALA B O 1
ATOM 1649 N N . GLN B 1 88 ? 16.452 0.469 31.958 1.00 35.17 138 GLN B N 1
ATOM 1650 C CA . GLN B 1 88 ? 15.674 1.250 31.009 1.00 36.72 138 GLN B CA 1
ATOM 1651 C C . GLN B 1 88 ? 16.363 2.586 30.663 1.00 42.80 138 GLN B C 1
ATOM 1652 O O . GLN B 1 88 ? 15.739 3.465 30.066 1.00 42.38 138 GLN B O 1
ATOM 1658 N N . GLY B 1 89 ? 17.648 2.704 31.017 1.00 40.98 139 GLY B N 1
ATOM 1659 C CA . GLY B 1 89 ? 18.487 3.875 30.766 1.00 40.78 139 GLY B CA 1
ATOM 1660 C C . GLY B 1 89 ? 18.045 5.148 31.461 1.00 44.64 139 GLY B C 1
ATOM 1661 O O . GLY B 1 89 ? 18.329 6.258 30.987 1.00 45.09 139 GLY B O 1
ATOM 1662 N N . ARG B 1 90 ? 17.331 4.979 32.584 1.00 39.79 140 ARG B N 1
ATOM 1663 C CA . ARG B 1 90 ? 16.808 6.051 33.433 1.00 37.11 140 ARG B CA 1
ATOM 1664 C C . ARG B 1 90 ? 17.624 6.054 34.732 1.00 38.88 140 ARG B C 1
ATOM 1665 O O . ARG B 1 90 ? 18.116 4.990 35.149 1.00 37.67 140 ARG B O 1
ATOM 1673 N N . ARG B 1 91 ? 17.784 7.243 35.363 1.00 34.29 141 ARG B N 1
ATOM 1674 C CA . ARG B 1 91 ? 18.576 7.345 36.588 1.00 33.54 141 ARG B CA 1
ATOM 1675 C C . ARG B 1 91 ? 18.055 8.356 37.622 1.00 38.03 141 ARG B C 1
ATOM 1676 O O . ARG B 1 91 ? 17.288 9.261 37.309 1.00 37.49 141 ARG B O 1
ATOM 1684 N N . ILE B 1 92 ? 18.509 8.170 38.872 1.00 35.17 142 ILE B N 1
ATOM 1685 C CA . ILE B 1 92 ? 18.226 9.008 40.032 1.00 33.27 142 ILE B CA 1
ATOM 1686 C C . ILE B 1 92 ? 19.455 9.866 40.309 1.00 35.26 142 ILE B C 1
ATOM 1687 O O . ILE B 1 92 ? 20.562 9.338 40.486 1.00 35.15 142 ILE B O 1
ATOM 1692 N N . VAL B 1 93 ? 19.261 11.185 40.358 1.00 30.58 143 VAL B N 1
ATOM 1693 C CA . VAL B 1 93 ? 20.349 12.122 40.657 1.00 29.27 143 VAL B CA 1
ATOM 1694 C C . VAL B 1 93 ? 20.136 12.653 42.074 1.00 33.64 143 VAL B C 1
ATOM 1695 O O . VAL B 1 93 ? 19.002 12.927 42.453 1.00 32.62 143 VAL B O 1
ATOM 1699 N N . VAL B 1 94 ? 21.207 12.699 42.883 1.00 32.93 144 VAL B N 1
ATOM 1700 C CA . VAL B 1 94 ? 21.168 13.205 44.262 1.00 33.50 144 VAL B CA 1
ATOM 1701 C C . VAL B 1 94 ? 21.928 14.524 44.284 1.00 41.80 144 VAL B C 1
ATOM 1702 O O . VAL B 1 94 ? 23.130 14.551 44.008 1.00 42.12 144 VAL B O 1
ATOM 1706 N N . ALA B 1 95 ? 21.211 15.620 44.566 1.00 41.80 145 ALA B N 1
ATOM 1707 C CA . ALA B 1 95 ? 21.737 16.995 44.572 1.00 43.90 145 ALA B CA 1
ATOM 1708 C C . ALA B 1 95 ? 22.606 17.361 45.775 1.00 52.96 145 ALA B C 1
ATOM 1709 O O . ALA B 1 95 ? 23.371 18.334 45.684 1.00 55.33 145 ALA B O 1
ATOM 1711 N N . ASP B 1 96 ? 22.482 16.608 46.892 1.00 50.78 146 ASP B N 1
ATOM 1712 C CA . ASP B 1 96 ? 23.221 16.825 48.137 1.00 52.96 146 ASP B CA 1
ATOM 1713 C C . ASP B 1 96 ? 23.443 15.509 48.903 1.00 58.30 146 ASP B C 1
ATOM 1714 O O . ASP B 1 96 ? 22.495 14.733 49.063 1.00 56.86 146 ASP B O 1
ATOM 1719 N N . PRO B 1 97 ? 24.643 15.271 49.477 1.00 57.32 147 PRO B N 1
ATOM 1720 C CA . PRO B 1 97 ? 24.840 14.059 50.282 1.00 63.12 147 PRO B CA 1
ATOM 1721 C C . PRO B 1 97 ? 24.353 14.265 51.727 1.00 87.67 147 PRO B C 1
ATOM 1722 O O . PRO B 1 97 ? 23.519 13.518 52.248 1.00 45.97 147 PRO B O 1
ATOM 1726 N N . ASP B 1 102 ? 15.795 16.165 60.373 1.00 61.63 152 ASP B N 1
ATOM 1727 C CA . ASP B 1 102 ? 15.476 14.763 60.125 1.00 58.88 152 ASP B CA 1
ATOM 1728 C C . ASP B 1 102 ? 14.055 14.393 60.497 1.00 65.01 152 ASP B C 1
ATOM 1729 O O . ASP B 1 102 ? 13.537 14.846 61.522 1.00 66.35 152 ASP B O 1
ATOM 1734 N N . ASP B 1 103 ? 13.429 13.550 59.660 1.00 61.46 153 ASP B N 1
ATOM 1735 C CA . ASP B 1 103 ? 12.081 13.014 59.893 1.00 61.67 153 ASP B CA 1
ATOM 1736 C C . ASP B 1 103 ? 12.162 11.517 60.238 1.00 61.99 153 ASP B C 1
ATOM 1737 O O . ASP B 1 103 ? 11.137 10.844 60.385 1.00 61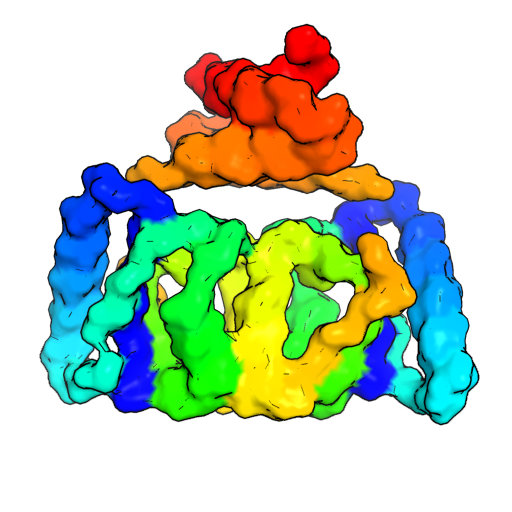.64 153 ASP B O 1
ATOM 1742 N N . LEU B 1 104 ? 13.419 11.034 60.397 1.00 55.39 154 LEU B N 1
ATOM 1743 C CA . LEU B 1 104 ? 13.876 9.696 60.763 1.00 52.35 154 LEU B CA 1
ATOM 1744 C C . LEU B 1 104 ? 13.172 9.097 61.982 1.00 55.98 154 LEU B C 1
ATOM 1745 O O . LEU B 1 104 ? 12.794 7.932 61.934 1.00 53.08 154 LEU B O 1
ATOM 1750 N N . VAL B 1 105 ? 13.032 9.877 63.071 1.00 55.65 155 VAL B N 1
ATOM 1751 C CA . VAL B 1 105 ? 12.391 9.489 64.333 1.00 56.81 155 VAL B CA 1
ATOM 1752 C C . VAL B 1 105 ? 10.905 9.186 64.102 1.00 63.07 155 VAL B C 1
ATOM 1753 O O . VAL B 1 105 ? 10.378 8.190 64.618 1.00 62.53 155 VAL B O 1
ATOM 1757 N N . CYS B 1 106 ? 10.272 10.004 63.242 1.00 60.51 156 CYS B N 1
ATOM 1758 C CA . CYS B 1 106 ? 8.882 9.856 62.828 1.00 59.87 156 CYS B CA 1
ATOM 1759 C C . CYS B 1 106 ? 8.719 8.668 61.893 1.00 61.38 156 CYS B C 1
ATOM 1760 O O . CYS B 1 106 ? 7.620 8.128 61.788 1.00 60.86 156 CYS B O 1
ATOM 1763 N N . ASP B 1 107 ? 9.822 8.249 61.240 1.00 56.81 157 ASP B N 1
ATOM 1764 C CA . ASP B 1 107 ? 9.872 7.098 60.345 1.00 54.59 157 ASP B CA 1
ATOM 1765 C C . ASP B 1 107 ? 10.180 5.824 61.138 1.00 57.99 157 ASP B C 1
ATOM 1766 O O . ASP B 1 107 ? 9.751 4.747 60.732 1.00 57.09 157 ASP B O 1
ATOM 1771 N N . MET B 1 108 ? 10.882 5.958 62.291 1.00 54.59 158 MET B N 1
ATOM 1772 C CA . MET B 1 108 ? 11.243 4.872 63.216 1.00 53.34 158 MET B CA 1
ATOM 1773 C C . MET B 1 108 ? 9.953 4.360 63.872 1.00 58.80 158 MET B C 1
ATOM 1774 O O . MET B 1 108 ? 9.807 3.154 64.055 1.00 55.99 158 MET B O 1
ATOM 1779 N N . ILE B 1 109 ? 9.010 5.283 64.198 1.00 58.40 159 ILE B N 1
ATOM 1780 C CA . ILE B 1 109 ? 7.711 4.962 64.790 1.00 58.83 159 ILE B CA 1
ATOM 1781 C C . ILE B 1 109 ? 6.828 4.259 63.756 1.00 62.89 159 ILE B C 1
ATOM 1782 O O . ILE B 1 109 ? 6.269 3.210 64.069 1.00 63.87 159 ILE B O 1
ATOM 1787 N N . GLU B 1 110 ? 6.749 4.833 62.530 1.00 57.83 160 GLU B N 1
ATOM 1788 C CA . GLU B 1 110 ? 6.017 4.410 61.327 1.00 56.73 160 GLU B CA 1
ATOM 1789 C C . GLU B 1 110 ? 6.317 2.958 60.956 1.00 59.35 160 GLU B C 1
ATOM 1790 O O . GLU B 1 110 ? 5.429 2.249 60.480 1.00 59.40 160 GLU B O 1
ATOM 1796 N N . VAL B 1 111 ? 7.582 2.541 61.165 1.00 54.09 161 VAL B N 1
ATOM 1797 C CA . VAL B 1 111 ? 8.164 1.230 60.875 1.00 51.40 161 VAL B CA 1
ATOM 1798 C C . VAL B 1 111 ? 7.859 0.254 61.993 1.00 55.71 161 VAL B C 1
ATOM 1799 O O . VAL B 1 111 ? 7.342 -0.833 61.728 1.00 57.09 161 VAL B O 1
ATOM 1803 N N . LEU B 1 112 ? 8.212 0.622 63.235 1.00 51.65 162 LEU B N 1
ATOM 1804 C CA . LEU B 1 112 ? 7.982 -0.190 64.421 1.00 51.06 162 LEU B CA 1
ATOM 1805 C C . LEU B 1 112 ? 6.501 -0.466 64.644 1.00 52.37 162 LEU B C 1
ATOM 1806 O O . LEU B 1 112 ? 6.184 -1.580 65.044 1.00 52.05 162 LEU B O 1
ATOM 1811 N N . THR B 1 113 ? 5.596 0.497 64.336 1.00 46.76 163 THR B N 1
ATOM 1812 C CA . THR B 1 113 ? 4.152 0.278 64.463 1.00 46.90 163 THR B CA 1
ATOM 1813 C C . THR B 1 113 ? 3.727 -0.909 63.583 1.00 51.24 163 THR B C 1
ATOM 1814 O O . THR B 1 113 ? 3.200 -1.883 64.117 1.00 51.13 163 THR B O 1
ATOM 1818 N N . GLY B 1 114 ? 4.014 -0.830 62.275 1.00 47.43 164 GLY B N 1
ATOM 1819 C CA . GLY B 1 114 ? 3.692 -1.849 61.271 1.00 46.20 164 GLY B CA 1
ATOM 1820 C C . GLY B 1 114 ? 4.285 -3.216 61.540 1.00 48.12 164 GLY B C 1
ATOM 1821 O O . GLY B 1 114 ? 3.627 -4.237 61.328 1.00 46.52 164 GLY B O 1
ATOM 1822 N N . MET B 1 115 ? 5.531 -3.228 62.038 1.00 43.83 165 MET B N 1
ATOM 1823 C CA . MET B 1 115 ? 6.262 -4.426 62.402 1.00 42.00 165 MET B CA 1
ATOM 1824 C C . MET B 1 115 ? 5.707 -5.024 63.692 1.00 43.25 165 MET B C 1
ATOM 1825 O O . MET B 1 115 ? 5.658 -6.240 63.806 1.00 44.88 165 MET B O 1
ATOM 1830 N N . CYS B 1 116 ? 5.230 -4.185 64.626 1.00 38.76 166 CYS B N 1
ATOM 1831 C CA . CYS B 1 116 ? 4.574 -4.592 65.893 1.00 39.06 166 CYS B CA 1
ATOM 1832 C C . CYS B 1 116 ? 3.173 -5.143 65.602 1.00 42.92 166 CYS B C 1
ATOM 1833 O O . CYS B 1 116 ? 2.740 -6.072 66.277 1.00 41.96 166 CYS B O 1
ATOM 1836 N N . ALA B 1 117 ? 2.433 -4.501 64.658 1.00 39.80 167 ALA B N 1
ATOM 1837 C CA . ALA B 1 117 ? 1.081 -4.890 64.252 1.00 39.61 167 ALA B CA 1
ATOM 1838 C C . ALA B 1 117 ? 1.093 -6.296 63.637 1.00 44.99 167 ALA B C 1
ATOM 1839 O O . ALA B 1 117 ? 0.185 -7.078 63.915 1.00 46.33 167 ALA B O 1
ATOM 1841 N N . ARG B 1 118 ? 2.142 -6.625 62.843 1.00 40.23 168 ARG B N 1
ATOM 1842 C CA . ARG B 1 118 ? 2.324 -7.927 62.204 1.00 39.22 168 ARG B CA 1
ATOM 1843 C C . ARG B 1 118 ? 2.716 -8.975 63.255 1.00 45.34 168 ARG B C 1
ATOM 1844 O O . ARG B 1 118 ? 2.253 -10.113 63.196 1.00 46.37 168 ARG B O 1
ATOM 1852 N N . LEU B 1 119 ? 3.531 -8.576 64.238 1.00 41.95 169 LEU B N 1
ATOM 1853 C CA . LEU B 1 119 ? 4.025 -9.452 65.294 1.00 41.25 169 LEU B CA 1
ATOM 1854 C C . LEU B 1 119 ? 3.063 -9.746 66.437 1.00 48.28 169 LEU B C 1
ATOM 1855 O O . LEU B 1 119 ? 2.923 -10.907 66.813 1.00 48.86 169 LEU B O 1
ATOM 1860 N N . TYR B 1 120 ? 2.455 -8.715 67.052 1.00 47.25 170 TYR B N 1
ATOM 1861 C CA . TYR B 1 120 ? 1.630 -8.933 68.248 1.00 47.97 170 TYR B CA 1
ATOM 1862 C C . TYR B 1 120 ? 0.204 -8.438 68.156 1.00 52.72 170 TYR B C 1
ATOM 1863 O O . TYR B 1 120 ? -0.502 -8.444 69.170 1.00 55.49 170 TYR B O 1
ATOM 1872 N N . GLY B 1 121 ? -0.226 -8.058 66.956 1.00 47.17 171 GLY B N 1
ATOM 1873 C CA . GLY B 1 121 ? -1.565 -7.532 66.711 1.00 46.63 171 GLY B CA 1
ATOM 1874 C C . GLY B 1 121 ? -1.590 -6.018 66.678 1.00 46.85 171 GLY B C 1
ATOM 1875 O O . GLY B 1 121 ? -0.816 -5.373 67.393 1.00 45.89 171 GLY B O 1
ATOM 1876 N N . ARG B 1 122 ? -2.505 -5.445 65.867 1.00 42.57 172 ARG B N 1
ATOM 1877 C CA . ARG B 1 122 ? -2.647 -4.004 65.684 1.00 42.92 172 ARG B CA 1
ATOM 1878 C C . ARG B 1 122 ? -3.012 -3.237 66.955 1.00 45.91 172 ARG B C 1
ATOM 1879 O O . ARG B 1 122 ? -2.635 -2.072 67.064 1.00 45.35 172 ARG B O 1
ATOM 1881 N N . ARG B 1 123 ? -3.714 -3.890 67.914 1.00 42.87 173 ARG B N 1
ATOM 1882 C CA . ARG B 1 123 ? -4.175 -3.291 69.172 1.00 43.94 173 ARG B CA 1
ATOM 1883 C C . ARG B 1 123 ? -2.971 -2.840 69.993 1.00 45.66 173 ARG B C 1
ATOM 1884 O O . ARG B 1 123 ? -2.152 -3.673 70.391 1.00 44.94 173 ARG B O 1
ATOM 1887 N N . GLY B 1 124 ? -2.827 -1.521 70.124 1.00 39.91 174 GLY B N 1
ATOM 1888 C CA . GLY B 1 124 ? -1.726 -0.886 70.840 1.00 38.97 174 GLY B CA 1
ATOM 1889 C C . GLY B 1 124 ? -0.360 -0.929 70.166 1.00 38.72 174 GLY B C 1
ATOM 1890 O O . GLY B 1 124 ? 0.635 -0.558 70.791 1.00 38.47 174 GLY B O 1
ATOM 1891 N N . ALA B 1 125 ? -0.288 -1.346 68.880 1.00 31.45 175 ALA B N 1
ATOM 1892 C CA . ALA B 1 125 ? 0.965 -1.451 68.120 1.00 28.33 175 ALA B CA 1
ATOM 1893 C C . ALA B 1 125 ? 1.796 -0.159 68.071 1.00 32.09 175 ALA B C 1
ATOM 1894 O O . ALA B 1 125 ? 3.022 -0.222 68.069 1.00 30.15 175 ALA B O 1
ATOM 1896 N N . ARG B 1 126 ? 1.132 1.013 68.054 1.00 32.43 176 ARG B N 1
ATOM 1897 C CA . ARG B 1 126 ? 1.804 2.312 68.052 1.00 32.49 176 ARG B CA 1
ATOM 1898 C C . ARG B 1 126 ? 2.343 2.644 69.458 1.00 38.99 176 ARG B C 1
ATOM 1899 O O . ARG B 1 126 ? 3.427 3.213 69.575 1.00 38.87 176 ARG B O 1
ATOM 1907 N N . ASN B 1 127 ? 1.614 2.256 70.514 1.00 36.53 177 ASN B N 1
ATOM 1908 C CA . ASN B 1 127 ? 2.069 2.457 71.886 1.00 38.06 177 ASN B CA 1
ATOM 1909 C C . ASN B 1 127 ? 3.352 1.638 72.172 1.00 41.04 177 ASN B C 1
ATOM 1910 O O . ASN B 1 127 ? 4.254 2.151 72.831 1.00 43.18 177 ASN B O 1
ATOM 1915 N N . ARG B 1 128 ? 3.460 0.411 71.600 1.00 34.37 178 ARG B N 1
ATOM 1916 C CA . ARG B 1 128 ? 4.638 -0.478 71.648 1.00 32.18 178 ARG B CA 1
ATOM 1917 C C . ARG B 1 128 ? 5.820 0.222 70.939 1.00 35.75 178 ARG B C 1
ATOM 1918 O O . ARG B 1 128 ? 6.860 0.446 71.556 1.00 36.54 178 ARG B O 1
ATOM 1926 N N . ALA B 1 129 ? 5.625 0.622 69.669 1.00 31.93 179 ALA B N 1
ATOM 1927 C CA . ALA B 1 129 ? 6.578 1.385 68.864 1.00 32.61 179 ALA B CA 1
ATOM 1928 C C . ALA B 1 129 ? 7.069 2.651 69.584 1.00 39.66 179 ALA B C 1
ATOM 1929 O O . ALA B 1 129 ? 8.235 3.007 69.429 1.00 40.10 179 ALA B O 1
ATOM 1931 N N . MET B 1 130 ? 6.179 3.336 70.344 1.00 39.23 180 MET B N 1
ATOM 1932 C CA . MET B 1 130 ? 6.482 4.572 71.084 1.00 42.03 180 MET B CA 1
ATOM 1933 C C . MET B 1 130 ? 7.430 4.338 72.248 1.00 45.85 180 MET B C 1
ATOM 1934 O O . MET B 1 130 ? 8.320 5.151 72.459 1.00 46.38 180 MET B O 1
ATOM 1939 N N . ARG B 1 131 ? 7.231 3.247 73.018 1.00 41.70 181 ARG B N 1
ATOM 1940 C CA . ARG B 1 131 ? 8.092 2.884 74.148 1.00 42.01 181 ARG B CA 1
ATOM 1941 C C . ARG B 1 131 ? 9.460 2.459 73.604 1.00 44.12 181 ARG B C 1
ATOM 1942 O O . ARG B 1 131 ? 10.476 2.676 74.266 1.00 44.50 181 ARG B O 1
ATOM 1950 N N . ALA B 1 132 ? 9.461 1.824 72.412 1.00 38.40 182 ALA B N 1
ATOM 1951 C CA . ALA B 1 132 ? 10.657 1.340 71.729 1.00 37.45 182 ALA B CA 1
ATOM 1952 C C . ALA B 1 132 ? 11.547 2.488 71.250 1.00 44.02 182 ALA B C 1
ATOM 1953 O O . ALA B 1 132 ? 12.740 2.486 71.560 1.00 43.57 182 ALA B O 1
ATOM 1955 N N . VAL B 1 133 ? 10.956 3.469 70.505 1.00 43.06 183 VAL B N 1
ATOM 1956 C CA . VAL B 1 133 ? 11.617 4.677 69.964 1.00 44.76 183 VAL B CA 1
ATOM 1957 C C . VAL B 1 133 ? 12.188 5.526 71.115 1.00 55.74 183 VAL B C 1
ATOM 1958 O O . VAL B 1 133 ? 13.165 6.259 70.922 1.00 57.50 183 VAL B O 1
ATOM 1962 N N . THR B 1 134 ? 11.590 5.366 72.312 1.00 55.39 184 THR B N 1
ATOM 1963 C CA . THR B 1 134 ? 11.936 6.000 73.577 1.00 59.12 184 THR B CA 1
ATOM 1964 C C . THR B 1 134 ? 13.149 5.287 74.243 1.00 65.04 184 THR B C 1
ATOM 1965 O O . THR B 1 134 ? 14.099 5.975 74.638 1.00 67.21 184 THR B O 1
ATOM 1969 N N . GLU B 1 135 ? 13.139 3.931 74.344 1.00 60.68 185 GLU B N 1
ATOM 1970 C CA . GLU B 1 135 ? 14.246 3.155 74.944 1.00 61.10 185 GLU B CA 1
ATOM 1971 C C . GLU B 1 135 ? 15.571 3.279 74.152 1.00 66.56 185 GLU B C 1
ATOM 1972 O O . GLU B 1 135 ? 16.657 3.048 74.696 1.00 68.55 185 GLU B O 1
ATOM 1978 N N . ALA B 1 136 ? 15.467 3.672 72.874 1.00 60.42 186 ALA B N 1
ATOM 1979 C CA . ALA B 1 136 ? 16.592 3.859 71.981 1.00 58.30 186 ALA B CA 1
ATOM 1980 C C . ALA B 1 136 ? 16.906 5.356 71.904 1.00 61.61 186 ALA B C 1
ATOM 1981 O O . ALA B 1 136 ? 16.860 5.963 70.831 1.00 59.72 186 ALA B O 1
ATOM 1983 N N . LYS B 1 137 ? 17.167 5.952 73.084 1.00 59.71 187 LYS B N 1
ATOM 1984 C CA . LYS B 1 137 ? 17.516 7.367 73.284 1.00 61.22 187 LYS B CA 1
ATOM 1985 C C . LYS B 1 137 ? 18.538 7.578 74.433 1.00 66.13 187 LYS B C 1
ATOM 1986 O O . LYS B 1 137 ? 19.151 8.644 74.498 1.00 68.28 187 LYS B O 1
ATOM 1992 N N . ARG B 1 138 ? 18.740 6.558 75.303 1.00 61.03 188 ARG B N 1
ATOM 1993 C CA . ARG B 1 138 ? 19.660 6.591 76.449 1.00 85.92 188 ARG B CA 1
ATOM 1994 C C . ARG B 1 138 ? 21.128 6.238 76.117 1.00 128.09 188 ARG B C 1
ATOM 1995 O O . ARG B 1 138 ? 22.038 7.027 76.407 1.00 92.53 188 ARG B O 1
#

InterPro domains:
  IPR006119 Resolvase, N-terminal catalytic domain [PF00239] (52-188)
  IPR006119 Resolvase, N-terminal catalytic domain [PS51736] (51-190)
  IPR006119 Resolvase, N-terminal catalytic domain [SM00857] (52-187)
  IPR036162 Resolvase-like, N-terminal catalytic domain superfamily [G3DSA:3.40.50.1390] (51-146)
  IPR036162 Resolvase-like, N-terminal catalytic domain superfamily [SSF53041] (52-182)
  IPR041718 IS607-like transposase, catalytic domain [cd03769] (52-180)
  IPR048046 IS607 transposase [NF033518] (5-178)
  IPR051491 Site-specific recombinase/transposase-related [PTHR36172] (1-181)

Foldseek 3Di:
DEEEAEDADPVVVVVSVVWLVLSVVVCVVVVHDHPYNYYWHHALAPDDVSLVVLLVDLVNQEYEGQEQSRSHVDDSVVSQVVSVVSNGHYHHSYHPCVLVNQLVVQLVVQCVPPNNVCSSVVSVVVSVVVPDD/DAEQEAEDADPVVVVVSVVWVVLSVVVCVVVVHDYPHHYWHHALAPDDVSLVVLLVDLVNQEYEGQEQSRSHVDDSVVSQVVSVVSNGHYHHSYHPCVLVNQLVVQLVVQCVPPNNVCSSVVSVVVSVVVPD

Nearest PDB structures (foldseek):
  6dgb-assembly1_B  TM=1.008E+00  e=1.738E-26  Mycobacterium tuberculosis
  6dgb-assembly1_A  TM=1.005E+00  e=1.233E-25  Mycobacterium tuberculosis
  3lhk-assembly1_B  TM=8.807E-01  e=1.790E-11  Methanocaldococcus jannaschii DSM 2661
  6dgc-assembly2_D  TM=8.351E-01  e=1.907E-11  Sulfolobus sp. L00 11
  6dgc-assembly1_B  TM=8.252E-01  e=9.861E-11  Sulfolobus sp. L00 11

Secondary structure (DSSP, 8-state):
-EEEEEESSTT-HHHHHHHHHHHHHHHHHTT---SEEEEEE-------HHHHHHHH-TT--EEEESSGGGT-SS-HHHHHHHHHTTT-EEEES----HHHHHHHHHHHHHHHHH-STTHHHHHHHHHHHTT--/-EEEEEEESSTT-HHHHHHHHHHHHHHHHHTT-----EEEE-------HHHHHHHH-TT--EEEESSGGGT-SS-HHHHHHHHHTTT-EEEES----HHHHHHHHHHHHHHHHH-STTHHHHHHHHHHHTT-

CATH classification: 3.40.50.1390

Organism: Mycobacterium tuberculosis (strain ATCC 25618 / H37Rv) (NCBI:txid83332)